Protein AF-A0A2E6XH79-F1 (afdb_monomer_lite)

Secondary structure (DSSP, 8-state):
------PPP----------------------SS---------PPPP---------SSEEEEEEEEE-TTT--EEEEEEEEETTEEEEEEEETTTEEEEEEEES-HHHHHHHGGGPPPPPPPSS-SS--SS-TTTT-SS-TT--S--S-----S----S---TT-TT---TT---PPPHHHHHHHHHHHHHHHS--

pLDDT: mean 80.22, std 22.24, range [28.86, 98.38]

Foldseek 3Di:
DDDDDDDDDDPPPPDPPPDDDDDDDDDDDDDPDPDDDPPDPPDPDPPPDDDDDDDQWAFDDKDWDADPPPRDIFIWTWIAHPQWTKTWTQDPPPGIDIDTPGPGNVCVVCVVVVDDFADQWPDAPWEDDPDPPVRPDSYPVPSHACPDDDDCQWLADPDCDPPDPSNRHPPDTPHDDPVVVVVVVVVSCNGHVPD

Radius of gyration: 33.7 Å; chains: 1; bounding box: 56×39×102 Å

Sequence (195 aa):
MRDSGLRPESIECVGHLKYTRGSPEPFTLIASSGKLWRFHSVKPAAKKLRVKQDADYIFHELTRSICPECKTVIDAQIIIRDNKVYMRKRCPTHGWSEGIISSDAQMYVDSVKFNKPGTLPLEFSTEVKDGCPLDCGLCPEHKQHMCLALIEVNPGCNLDCPVCFANAGPGFSLTIDIDQMEFMLDRFVEIESNP

Structure (mmCIF, N/CA/C/O backbone):
data_AF-A0A2E6XH79-F1
#
_entry.id   AF-A0A2E6XH79-F1
#
loop_
_atom_site.group_PDB
_atom_site.id
_atom_site.type_symbol
_atom_site.label_atom_id
_atom_site.label_alt_id
_atom_site.label_comp_id
_atom_site.label_asym_id
_atom_site.label_entity_id
_atom_site.label_seq_id
_atom_site.pdbx_PDB_ins_code
_atom_site.Cartn_x
_atom_site.Cartn_y
_atom_site.Cartn_z
_atom_site.occupancy
_atom_site.B_iso_or_equiv
_atom_site.auth_seq_id
_atom_site.auth_comp_id
_atom_site.auth_asym_id
_atom_site.auth_atom_id
_atom_site.pdbx_PDB_model_num
ATOM 1 N N . MET A 1 1 ? 34.969 -0.275 43.302 1.00 43.22 1 MET A N 1
ATOM 2 C CA . MET A 1 1 ? 33.965 0.369 44.169 1.00 43.22 1 MET A CA 1
ATOM 3 C C . MET A 1 1 ? 32.716 -0.482 44.111 1.00 43.22 1 MET A C 1
ATOM 5 O O . MET A 1 1 ? 32.058 -0.528 43.082 1.00 43.22 1 MET A O 1
ATOM 9 N N . ARG A 1 2 ? 32.527 -1.290 45.156 1.00 29.70 2 ARG A N 1
ATOM 10 C CA . ARG A 1 2 ? 31.300 -2.047 45.399 1.00 29.70 2 ARG A CA 1
ATOM 11 C C . ARG A 1 2 ? 30.320 -1.056 46.005 1.00 29.70 2 ARG A C 1
ATOM 13 O O . ARG A 1 2 ? 30.732 -0.338 46.911 1.00 29.70 2 ARG A O 1
ATOM 20 N N . ASP A 1 3 ? 29.076 -1.063 45.557 1.00 34.91 3 ASP A N 1
ATOM 21 C CA . ASP A 1 3 ? 28.000 -0.749 46.479 1.00 34.91 3 ASP A CA 1
ATOM 22 C C . ASP A 1 3 ? 26.943 -1.843 46.387 1.00 34.91 3 ASP A C 1
ATOM 24 O O . ASP A 1 3 ? 26.383 -2.156 45.335 1.00 34.91 3 ASP A O 1
ATOM 28 N N . SER A 1 4 ? 26.818 -2.514 47.517 1.00 35.41 4 SER A N 1
ATOM 29 C CA . SER A 1 4 ? 25.986 -3.660 47.814 1.00 35.41 4 SER A CA 1
ATOM 30 C C . SER A 1 4 ? 25.088 -3.188 48.943 1.00 35.41 4 SER A C 1
ATOM 32 O O . SER A 1 4 ? 25.569 -3.013 50.059 1.00 35.41 4 SER A O 1
ATOM 34 N N . GLY A 1 5 ? 23.811 -2.955 48.656 1.00 30.92 5 GLY A N 1
ATOM 35 C CA . GLY A 1 5 ? 22.887 -2.345 49.610 1.00 30.92 5 GLY A CA 1
ATOM 36 C C . GLY A 1 5 ? 21.482 -2.911 49.477 1.00 30.92 5 GLY A C 1
ATOM 37 O O . GLY A 1 5 ? 20.602 -2.276 48.916 1.00 30.92 5 GLY A O 1
ATOM 38 N N . LEU A 1 6 ? 21.353 -4.162 49.912 1.00 35.84 6 LEU A N 1
ATOM 39 C CA . LEU A 1 6 ? 20.194 -4.827 50.518 1.00 35.84 6 LEU A CA 1
ATOM 40 C C . LEU A 1 6 ? 18.816 -4.145 50.377 1.00 35.84 6 LEU A C 1
ATOM 42 O O . LEU A 1 6 ? 18.552 -3.064 50.897 1.00 35.84 6 LEU A O 1
ATOM 46 N N . ARG A 1 7 ? 17.899 -4.884 49.740 1.00 35.84 7 ARG A N 1
ATOM 47 C CA . ARG A 1 7 ? 16.449 -4.652 49.766 1.00 35.84 7 ARG A CA 1
ATOM 48 C C . ARG A 1 7 ? 15.971 -4.689 51.227 1.00 35.84 7 ARG A C 1
ATOM 50 O O . ARG A 1 7 ? 16.342 -5.640 51.913 1.00 35.84 7 ARG A O 1
ATOM 57 N N . PRO A 1 8 ? 15.148 -3.742 51.708 1.00 39.03 8 PRO A N 1
ATOM 58 C CA . PRO A 1 8 ? 14.542 -3.890 53.019 1.00 39.03 8 PRO A CA 1
ATOM 59 C C . PRO A 1 8 ? 13.519 -5.026 52.976 1.00 39.03 8 PRO A C 1
ATOM 61 O O . PRO A 1 8 ? 12.678 -5.118 52.078 1.00 39.03 8 PRO A O 1
ATOM 64 N N . GLU A 1 9 ? 13.691 -5.914 53.942 1.00 33.84 9 GLU A N 1
ATOM 65 C CA . GLU A 1 9 ? 12.976 -7.157 54.156 1.00 33.84 9 GLU A CA 1
ATOM 66 C C . GLU A 1 9 ? 11.467 -6.937 54.293 1.00 33.84 9 GLU A C 1
ATOM 68 O O . GLU A 1 9 ? 10.981 -5.921 54.796 1.00 33.84 9 GLU A O 1
ATOM 73 N N . SER A 1 10 ? 10.721 -7.938 53.836 1.00 34.03 10 SER A N 1
ATOM 74 C CA . SER A 1 10 ? 9.319 -8.143 54.158 1.00 34.03 10 SER A CA 1
ATOM 75 C C . SER A 1 10 ? 9.110 -8.048 55.668 1.00 34.03 10 SER A C 1
ATOM 77 O O . SER A 1 10 ? 9.510 -8.943 56.409 1.00 34.03 10 SER A O 1
ATOM 79 N N . ILE A 1 11 ? 8.450 -6.985 56.120 1.00 35.25 11 ILE A N 1
ATOM 80 C CA . ILE A 1 11 ? 7.871 -6.953 57.459 1.00 35.25 11 ILE A CA 1
ATOM 81 C C . ILE A 1 11 ? 6.719 -7.956 57.442 1.00 35.25 11 ILE A C 1
ATOM 83 O O . ILE A 1 11 ? 5.659 -7.707 56.864 1.00 35.25 11 ILE A O 1
ATOM 87 N N . GLU A 1 12 ? 6.952 -9.121 58.041 1.00 28.86 12 GLU A N 1
ATOM 88 C CA . GLU A 1 12 ? 5.893 -10.046 58.404 1.00 28.86 12 GLU A CA 1
ATOM 89 C C . GLU A 1 12 ? 4.929 -9.323 59.351 1.00 28.86 12 GLU A C 1
ATOM 91 O O . GLU A 1 12 ? 5.254 -8.996 60.493 1.00 28.86 12 GLU A O 1
ATOM 96 N N . CYS A 1 13 ? 3.714 -9.063 58.876 1.00 28.98 13 CYS A N 1
ATOM 97 C CA . CYS A 1 13 ? 2.614 -8.619 59.720 1.00 28.98 13 CYS A CA 1
ATOM 98 C C . CYS A 1 13 ? 2.128 -9.789 60.587 1.00 28.98 13 CYS A C 1
ATOM 100 O O . CYS A 1 13 ? 1.051 -10.336 60.354 1.00 28.98 13 CYS A O 1
ATOM 102 N N . VAL A 1 14 ? 2.893 -10.173 61.609 1.00 40.44 14 VAL A N 1
ATOM 103 C CA . VAL A 1 14 ? 2.394 -11.057 62.670 1.00 40.44 14 VAL A CA 1
ATOM 104 C C . VAL A 1 14 ? 1.836 -10.188 63.791 1.00 40.44 14 VAL A C 1
ATOM 106 O O . VAL A 1 14 ? 2.442 -9.974 64.834 1.00 40.44 14 VAL A O 1
ATOM 109 N N . GLY A 1 15 ? 0.649 -9.645 63.541 1.00 33.72 15 GLY A N 1
ATOM 110 C CA . GLY A 1 15 ? -0.153 -8.944 64.533 1.00 33.72 15 GLY A CA 1
ATOM 111 C C . GLY A 1 15 ? -1.586 -9.433 64.432 1.00 33.72 15 GLY A C 1
ATOM 112 O O . GLY A 1 15 ? -2.308 -9.056 63.512 1.00 33.72 15 GLY A O 1
ATOM 113 N N . HIS A 1 16 ? -2.001 -10.289 65.365 1.00 36.41 16 HIS A N 1
ATOM 114 C CA . HIS A 1 16 ? -3.400 -10.673 65.550 1.00 36.41 16 HIS A CA 1
ATOM 115 C C . HIS A 1 16 ? -4.219 -9.436 65.958 1.00 36.41 16 HIS A C 1
ATOM 117 O O . HIS A 1 16 ? -4.441 -9.162 67.136 1.00 36.41 16 HIS A O 1
ATOM 123 N N . LEU A 1 17 ? -4.678 -8.669 64.972 1.00 32.16 17 LEU A N 1
ATOM 124 C CA . LEU A 1 17 ? -5.659 -7.609 65.163 1.00 32.16 17 LEU A CA 1
ATOM 125 C C . LEU A 1 17 ? -7.045 -8.250 65.235 1.00 32.16 17 LEU A C 1
ATOM 127 O O . LEU A 1 17 ? -7.707 -8.484 64.224 1.00 32.16 17 LEU A O 1
ATOM 131 N N . LYS A 1 18 ? -7.491 -8.539 66.461 1.00 32.66 18 LYS A N 1
ATOM 132 C CA . LYS A 1 18 ? -8.908 -8.785 66.736 1.00 32.66 18 LYS A CA 1
ATOM 133 C C . LYS A 1 18 ? -9.673 -7.496 66.437 1.00 32.66 18 LYS A C 1
ATOM 135 O O . LYS A 1 18 ? -9.678 -6.560 67.229 1.00 32.66 18 LYS A O 1
ATOM 140 N N . TYR A 1 19 ? -10.291 -7.449 65.265 1.00 30.70 19 TYR A N 1
ATOM 141 C CA . TYR A 1 19 ? -11.170 -6.365 64.850 1.00 30.70 19 TYR A CA 1
ATOM 142 C C . TYR A 1 19 ? -12.540 -6.549 65.511 1.00 30.70 19 TYR A C 1
ATOM 144 O O . TYR A 1 19 ? -13.379 -7.305 65.022 1.00 30.70 19 TYR A O 1
ATOM 152 N N . THR A 1 20 ? -12.789 -5.871 66.629 1.00 36.50 20 THR A N 1
ATOM 153 C CA . THR A 1 20 ? -14.154 -5.702 67.140 1.00 36.50 20 THR A CA 1
ATOM 154 C C . THR A 1 20 ? -14.768 -4.481 66.466 1.00 36.50 20 THR A C 1
ATOM 156 O O . THR A 1 20 ? -14.367 -3.346 66.722 1.00 36.50 20 THR A O 1
ATOM 159 N N . ARG A 1 21 ? -15.726 -4.718 65.564 1.00 33.72 21 ARG A N 1
ATOM 160 C CA . ARG A 1 21 ? -16.573 -3.665 64.990 1.00 33.72 21 ARG A CA 1
ATOM 161 C C . ARG A 1 21 ? -17.374 -2.988 66.101 1.00 33.72 21 ARG A C 1
ATOM 163 O O . ARG A 1 21 ? -18.153 -3.658 66.765 1.00 33.72 21 ARG A O 1
ATOM 170 N N . GLY A 1 22 ? -17.259 -1.665 66.187 1.00 44.19 22 GLY A N 1
ATOM 171 C CA . GLY A 1 22 ? -18.284 -0.810 66.782 1.00 44.19 22 GLY A CA 1
ATOM 172 C C . GLY A 1 22 ? -17.942 -0.204 68.141 1.00 44.19 22 GLY A C 1
ATOM 173 O O . GLY A 1 22 ? -18.400 -0.696 69.161 1.00 44.19 22 GLY A O 1
ATOM 174 N N . SER A 1 23 ? -17.253 0.936 68.134 1.00 32.59 23 SER A N 1
ATOM 175 C CA . SER A 1 23 ? -17.621 2.100 68.955 1.00 32.59 23 SER A CA 1
ATOM 176 C C . SER A 1 23 ? -16.940 3.364 68.396 1.00 32.59 23 SER A C 1
ATOM 178 O O . SER A 1 23 ? -15.797 3.283 67.938 1.00 32.59 23 SER A O 1
ATOM 180 N N . PRO A 1 24 ? -17.625 4.521 68.343 1.00 44.69 24 PRO A N 1
ATOM 181 C CA . PRO A 1 24 ? -17.053 5.774 67.877 1.00 44.69 24 PRO A CA 1
ATOM 182 C C . PRO A 1 24 ? -16.575 6.588 69.084 1.00 44.69 24 PRO A C 1
ATOM 184 O O . PRO A 1 24 ? -17.280 7.471 69.548 1.00 44.69 24 PRO A O 1
ATOM 187 N N . GLU A 1 25 ? -15.386 6.301 69.598 1.00 37.59 25 GLU A N 1
ATOM 188 C CA . GLU A 1 25 ? -14.743 7.155 70.604 1.00 37.59 25 GLU A CA 1
ATOM 189 C C . GLU A 1 25 ? -13.321 7.485 70.122 1.00 37.59 25 GLU A C 1
ATOM 191 O O . GLU A 1 25 ? -12.596 6.583 69.685 1.00 37.59 25 GLU A O 1
ATOM 196 N N . PRO A 1 26 ? -12.901 8.763 70.124 1.00 39.50 26 PRO A N 1
ATOM 197 C CA . PRO A 1 26 ? -11.569 9.141 69.676 1.00 39.50 26 PRO A CA 1
ATOM 198 C C . PRO A 1 26 ? -10.514 8.658 70.681 1.00 39.50 26 PRO A C 1
ATOM 200 O O . PRO A 1 26 ? -10.535 9.017 71.855 1.00 39.50 26 PRO A O 1
ATOM 203 N N . PHE A 1 27 ? -9.552 7.861 70.211 1.00 41.75 27 PHE A N 1
ATOM 204 C CA . PHE A 1 27 ? -8.366 7.514 70.992 1.00 41.75 27 PHE A CA 1
ATOM 205 C C . PHE A 1 27 ? -7.471 8.748 71.167 1.00 41.75 27 PHE A C 1
ATOM 207 O O . PHE A 1 27 ? -6.893 9.254 70.204 1.00 41.75 27 PHE A O 1
ATOM 214 N N . THR A 1 28 ? -7.317 9.204 72.408 1.00 34.97 28 THR A N 1
ATOM 215 C CA . THR A 1 28 ? -6.349 10.241 72.780 1.00 34.97 28 THR A CA 1
ATOM 216 C C . THR A 1 28 ? -4.992 9.589 73.047 1.00 34.97 28 THR A C 1
ATOM 218 O O . THR A 1 28 ? -4.778 8.996 74.102 1.00 34.97 28 THR A O 1
ATOM 221 N N . LEU A 1 29 ? -4.053 9.696 72.104 1.00 41.56 29 LEU A N 1
ATOM 222 C CA . LEU A 1 29 ? -2.638 9.409 72.362 1.00 41.56 29 LEU A CA 1
ATOM 223 C C . LEU A 1 29 ? -1.979 10.673 72.926 1.00 41.56 29 LEU A C 1
ATOM 225 O O . LEU A 1 29 ? -1.805 11.662 72.215 1.00 41.56 29 LEU A O 1
ATOM 229 N N . ILE A 1 30 ? -1.615 10.650 74.209 1.00 38.62 30 ILE A N 1
ATOM 230 C CA . ILE A 1 30 ? -0.828 11.716 74.840 1.00 38.62 30 ILE A CA 1
ATOM 231 C C . ILE A 1 30 ? 0.653 11.443 74.544 1.00 38.62 30 ILE A C 1
ATOM 233 O O . ILE A 1 30 ? 1.230 10.496 75.072 1.00 38.62 30 ILE A O 1
ATOM 237 N N . ALA A 1 31 ? 1.272 12.265 73.692 1.00 44.12 31 ALA A N 1
ATOM 238 C CA . ALA A 1 31 ? 2.716 12.251 73.454 1.00 44.12 31 ALA A CA 1
ATOM 239 C C . ALA A 1 31 ? 3.435 13.182 74.447 1.00 44.12 31 ALA A C 1
ATOM 241 O O . ALA A 1 31 ? 3.048 14.336 74.629 1.00 44.12 31 ALA A O 1
ATOM 242 N N . SER A 1 32 ? 4.514 12.699 75.064 1.00 44.88 32 SER A N 1
ATOM 243 C CA . SER A 1 32 ? 5.265 13.355 76.147 1.00 44.88 32 SER A CA 1
ATOM 244 C C . SER A 1 32 ? 6.208 14.488 75.706 1.00 44.88 32 SER A C 1
ATOM 246 O O . SER A 1 32 ? 7.232 14.729 76.340 1.00 44.88 32 SER A O 1
ATOM 248 N N . SER A 1 33 ? 5.914 15.200 74.619 1.00 51.31 33 SER A N 1
ATOM 249 C CA . SER A 1 33 ? 6.707 16.369 74.220 1.00 51.31 33 SER A CA 1
ATOM 250 C C . SER A 1 33 ? 5.805 17.423 73.589 1.00 51.31 33 SER A C 1
ATOM 252 O O . SER A 1 33 ? 5.118 17.156 72.608 1.00 51.31 33 SER A O 1
ATOM 254 N N . GLY A 1 34 ? 5.770 18.614 74.195 1.00 48.84 34 GLY A N 1
ATOM 255 C CA . GLY A 1 34 ? 4.837 19.714 73.918 1.00 48.84 34 GLY A CA 1
ATOM 256 C C . GLY A 1 34 ? 4.965 20.383 72.544 1.00 48.84 34 GLY A C 1
ATOM 257 O O . GLY A 1 34 ? 5.097 21.601 72.464 1.00 48.84 34 GLY A O 1
ATOM 258 N N . LYS A 1 35 ? 4.895 19.618 71.451 1.00 52.44 35 LYS A N 1
ATOM 259 C CA . LYS A 1 35 ? 4.653 20.133 70.099 1.00 52.44 35 LYS A CA 1
ATOM 260 C C . LYS A 1 35 ? 3.250 19.740 69.659 1.00 52.44 35 LYS A C 1
ATOM 262 O O . LYS A 1 35 ? 2.954 18.568 69.443 1.00 52.44 35 LYS A O 1
ATOM 267 N N . LEU A 1 36 ? 2.395 20.749 69.520 1.00 41.56 36 LEU A N 1
ATOM 268 C CA . LEU A 1 36 ? 1.056 20.617 68.960 1.00 41.56 36 LEU A CA 1
ATOM 269 C C . LEU A 1 36 ? 1.178 20.317 67.456 1.00 41.56 36 LEU A C 1
ATOM 271 O O . LEU A 1 36 ? 1.353 21.220 66.639 1.00 41.56 36 LEU A O 1
ATOM 275 N N . TRP A 1 37 ? 1.106 19.046 67.072 1.00 47.94 37 TRP A N 1
ATOM 276 C CA . TRP A 1 37 ? 0.966 18.670 65.667 1.00 47.94 37 TRP A CA 1
ATOM 277 C C . TRP A 1 37 ? -0.508 18.801 65.278 1.00 47.94 37 TRP A C 1
ATOM 279 O O . TRP A 1 37 ? -1.356 18.024 65.711 1.00 47.94 37 TRP A O 1
ATOM 289 N N . ARG A 1 38 ? -0.836 19.816 64.469 1.00 53.66 38 ARG A N 1
ATOM 290 C CA . ARG A 1 38 ? -2.161 19.953 63.849 1.00 53.66 38 ARG A CA 1
ATOM 291 C C . ARG A 1 38 ? -2.311 18.882 62.766 1.00 53.66 38 ARG A C 1
ATOM 293 O O . ARG A 1 38 ? -1.940 19.096 61.611 1.00 53.66 38 ARG A O 1
ATOM 300 N N . PHE A 1 39 ? -2.870 17.735 63.137 1.00 51.97 39 PHE A N 1
ATOM 301 C CA . PHE A 1 39 ? -3.337 16.742 62.176 1.00 51.97 39 PHE A CA 1
ATOM 302 C C . PHE A 1 39 ? -4.529 17.327 61.417 1.00 51.97 39 PHE A C 1
ATOM 304 O O . PHE A 1 39 ? -5.648 17.385 61.924 1.00 51.97 39 PHE A O 1
ATOM 311 N N . HIS A 1 40 ? -4.286 17.807 60.199 1.00 59.06 40 HIS A N 1
ATOM 312 C CA . HIS A 1 40 ? -5.376 18.096 59.282 1.00 59.06 40 HIS A CA 1
ATOM 313 C C . HIS A 1 40 ? -5.967 16.750 58.873 1.00 59.06 40 HIS A C 1
ATOM 315 O O . HIS A 1 40 ? -5.270 15.911 58.304 1.00 59.06 40 HIS A O 1
ATOM 321 N N . SER A 1 41 ? -7.237 16.529 59.208 1.00 57.41 41 SER A N 1
ATOM 322 C CA . SER A 1 41 ? -7.988 15.380 58.714 1.00 57.41 41 SER A CA 1
ATOM 323 C C . SER A 1 41 ? -8.034 15.471 57.190 1.00 57.41 41 SER A C 1
ATOM 325 O O . SER A 1 41 ? -8.807 16.241 56.617 1.00 57.41 41 SER A O 1
ATOM 327 N N . VAL A 1 42 ? -7.156 14.725 56.520 1.00 64.44 42 VAL A N 1
ATOM 328 C CA . VAL A 1 42 ? -7.235 14.533 55.076 1.00 64.44 42 VAL A CA 1
ATOM 329 C C . VAL A 1 42 ? -8.449 13.644 54.854 1.00 64.44 42 VAL A C 1
ATOM 331 O O . VAL A 1 42 ? -8.389 12.434 55.073 1.00 64.44 42 VAL A O 1
ATOM 334 N N . LYS A 1 43 ? -9.581 14.249 54.472 1.00 64.88 43 LYS A N 1
ATOM 335 C CA . LYS A 1 43 ? -10.748 13.485 54.025 1.00 64.88 43 LYS A CA 1
ATOM 336 C C . LYS A 1 43 ? -10.288 12.613 52.851 1.00 64.88 43 LYS A C 1
ATOM 338 O O . LYS A 1 43 ? -9.817 13.173 51.858 1.00 64.88 43 LYS A O 1
ATOM 343 N N . PRO A 1 44 ? -10.383 11.276 52.940 1.00 64.50 44 PRO A N 1
ATOM 344 C CA . PRO A 1 44 ? -10.018 10.424 51.823 1.00 64.50 44 PRO A CA 1
ATOM 345 C C . PRO A 1 44 ? -10.893 10.810 50.631 1.00 64.50 44 PRO A C 1
ATOM 347 O O . PRO A 1 44 ? -12.117 10.902 50.755 1.00 64.50 44 PRO A O 1
ATOM 350 N N . ALA A 1 45 ? -10.261 11.094 49.492 1.00 70.38 45 ALA A N 1
ATOM 351 C CA . ALA A 1 45 ? -10.981 11.401 48.267 1.00 70.38 45 ALA A CA 1
ATOM 352 C C . ALA A 1 45 ? -11.961 10.256 47.974 1.00 70.38 45 ALA A C 1
ATOM 354 O O . ALA A 1 45 ? -11.578 9.082 47.990 1.00 70.38 45 ALA A O 1
ATOM 355 N N . ALA A 1 46 ? -13.231 10.596 47.746 1.00 71.62 46 ALA A N 1
ATOM 356 C CA . ALA A 1 46 ? -14.260 9.612 47.450 1.00 71.62 46 ALA A CA 1
ATOM 357 C C . ALA A 1 46 ? -13.813 8.757 46.256 1.00 71.62 46 ALA A C 1
ATOM 359 O O . ALA A 1 46 ? -13.507 9.275 45.178 1.00 71.62 46 ALA A O 1
ATOM 360 N N . LYS A 1 47 ? -13.748 7.438 46.453 1.00 70.94 47 LYS A N 1
ATOM 361 C CA . LYS A 1 47 ? -13.417 6.484 45.393 1.00 70.94 47 LYS A CA 1
ATOM 362 C C . LYS A 1 47 ? -14.500 6.594 44.315 1.00 70.94 47 LYS A C 1
ATOM 364 O O . LYS A 1 47 ? -15.615 6.123 44.523 1.00 70.94 47 LYS A O 1
ATOM 369 N N . LYS A 1 48 ? -14.193 7.220 43.172 1.00 76.94 48 LYS A N 1
ATOM 370 C CA . LYS A 1 48 ? -15.078 7.177 41.998 1.00 76.94 48 LYS A CA 1
ATOM 371 C C . LYS A 1 48 ? -15.284 5.710 41.618 1.00 76.94 48 LYS A C 1
ATOM 373 O O . LYS A 1 48 ? -14.321 5.014 41.292 1.00 76.94 48 LYS A O 1
ATOM 378 N N . LEU A 1 49 ? -16.529 5.243 41.694 1.00 76.69 49 LEU A N 1
ATOM 379 C CA . LEU A 1 49 ? -16.917 3.919 41.222 1.00 76.69 49 LEU A CA 1
ATOM 380 C C . LEU A 1 49 ? -16.690 3.875 39.709 1.00 76.69 49 LEU A C 1
ATOM 382 O O . LEU A 1 49 ? -17.266 4.663 38.963 1.00 76.69 49 LEU A O 1
ATOM 386 N N . ARG A 1 50 ? -15.804 2.983 39.263 1.00 85.69 50 ARG A N 1
ATOM 387 C CA . ARG A 1 50 ? -15.611 2.713 37.838 1.00 85.69 50 ARG A CA 1
ATOM 388 C C . ARG A 1 50 ? -16.791 1.868 37.372 1.00 85.69 50 ARG A C 1
ATOM 390 O O . ARG A 1 50 ? -16.945 0.738 37.829 1.00 85.69 50 ARG A O 1
ATOM 397 N N . VAL A 1 51 ? -17.626 2.433 36.511 1.00 90.44 51 VAL A N 1
ATOM 398 C CA . VAL A 1 51 ? -18.752 1.731 35.885 1.00 90.44 51 VAL A CA 1
ATOM 399 C C . VAL A 1 51 ? -18.283 1.194 34.536 1.00 90.44 51 VAL A C 1
ATOM 401 O O . VAL A 1 51 ? -17.444 1.816 33.885 1.00 90.44 51 VAL A O 1
ATOM 404 N N . LYS A 1 52 ? -18.782 0.022 34.137 1.00 92.50 52 LYS A N 1
ATOM 405 C CA . LYS A 1 52 ? -18.544 -0.510 32.790 1.00 92.50 52 LYS A CA 1
ATOM 406 C C . LYS A 1 52 ? -19.178 0.429 31.760 1.00 92.50 52 LYS A C 1
ATOM 408 O O . LYS A 1 52 ? -20.270 0.938 31.997 1.00 92.50 52 LYS A O 1
ATOM 413 N N . GLN A 1 53 ? -18.481 0.662 30.657 1.00 94.06 53 GLN A N 1
ATOM 414 C CA . GLN A 1 53 ? -18.920 1.523 29.564 1.00 94.06 53 GLN A CA 1
ATOM 415 C C . GLN A 1 53 ? -18.570 0.846 28.245 1.00 94.06 53 GLN A C 1
ATOM 417 O O . GLN A 1 53 ? -17.541 0.169 28.163 1.00 94.06 53 GLN A O 1
ATOM 422 N N . ASP A 1 54 ? -19.421 1.044 27.248 1.00 94.88 54 ASP A N 1
ATOM 423 C CA . ASP A 1 54 ? -19.149 0.610 25.884 1.00 94.88 54 ASP A CA 1
ATOM 424 C C . ASP A 1 54 ? -18.159 1.571 25.217 1.00 94.88 54 ASP A C 1
ATOM 426 O O . ASP A 1 54 ? -18.034 2.737 25.608 1.00 94.88 54 ASP A O 1
ATOM 430 N N . ALA A 1 55 ? -17.426 1.071 24.225 1.00 94.69 55 ALA A N 1
ATOM 431 C CA . ALA A 1 55 ? -16.582 1.917 23.393 1.00 94.69 55 ALA A CA 1
ATOM 432 C C . ALA A 1 55 ? -17.445 2.791 22.470 1.00 94.69 55 ALA A C 1
ATOM 434 O O . ALA A 1 55 ? -18.532 2.400 22.054 1.00 94.69 55 ALA A O 1
ATOM 435 N N . ASP A 1 56 ? -16.919 3.952 22.095 1.00 96.00 56 ASP A N 1
ATOM 436 C CA . ASP A 1 56 ? -17.518 4.882 21.134 1.00 96.00 56 ASP A CA 1
ATOM 437 C C . ASP A 1 56 ? -17.263 4.486 19.664 1.00 96.00 56 ASP A C 1
ATOM 439 O O . ASP A 1 56 ? -17.531 5.262 18.752 1.00 96.00 56 ASP A O 1
ATOM 443 N N . TYR A 1 57 ? -16.728 3.286 19.418 1.00 96.88 57 TYR A N 1
ATOM 444 C CA . TYR A 1 57 ? -16.432 2.747 18.092 1.00 96.88 57 TYR A CA 1
ATOM 445 C C . TYR A 1 57 ? -16.561 1.224 18.072 1.00 96.88 57 TYR A C 1
ATOM 447 O O . TYR A 1 57 ? -16.432 0.547 19.094 1.00 96.88 57 TYR A O 1
ATOM 455 N N . ILE A 1 58 ? -16.737 0.677 16.872 1.00 97.75 58 ILE A N 1
ATOM 456 C CA . ILE A 1 58 ? -16.650 -0.758 16.609 1.00 97.75 58 ILE A CA 1
ATOM 457 C C . ILE A 1 58 ? -15.239 -1.063 16.117 1.00 97.75 58 ILE A C 1
ATOM 459 O O . ILE A 1 58 ? -14.753 -0.443 15.172 1.00 97.75 58 ILE A O 1
ATOM 463 N N . PHE A 1 59 ? -14.574 -2.024 16.750 1.00 97.50 59 PHE A N 1
ATOM 464 C CA . PHE A 1 59 ? -13.323 -2.573 16.239 1.00 97.50 59 PHE A CA 1
ATOM 465 C C . PHE A 1 59 ? -13.622 -3.518 15.064 1.00 97.50 59 PHE A C 1
ATOM 467 O O . PHE A 1 59 ? -14.368 -4.480 15.244 1.00 97.50 59 PHE A O 1
ATOM 474 N N . HIS A 1 60 ? -13.072 -3.234 13.880 1.00 97.06 60 HIS A N 1
ATOM 475 C CA . HIS A 1 60 ? -13.342 -4.001 12.661 1.00 97.06 60 HIS A CA 1
ATOM 476 C C . HIS A 1 60 ? -12.230 -5.008 12.347 1.00 97.06 60 HIS A C 1
ATOM 478 O O . HIS A 1 60 ? -12.504 -6.199 12.244 1.00 97.06 60 HIS A O 1
ATOM 484 N N . GLU A 1 61 ? -10.976 -4.557 12.249 1.00 96.94 61 GLU A N 1
ATOM 485 C CA . GLU A 1 61 ? -9.832 -5.432 11.959 1.00 96.94 61 GLU A CA 1
ATOM 486 C C . GLU A 1 61 ? -8.497 -4.853 12.455 1.00 96.94 61 GLU A C 1
ATOM 488 O O . GLU A 1 61 ? -8.374 -3.661 12.764 1.00 96.94 61 GLU A O 1
ATOM 493 N N . LEU A 1 62 ? -7.486 -5.724 12.543 1.00 97.44 62 LEU A N 1
ATOM 494 C CA . LEU A 1 62 ? -6.088 -5.336 12.724 1.00 97.44 62 LEU A CA 1
ATOM 495 C C . LEU A 1 62 ? -5.395 -5.314 11.367 1.00 97.44 62 LEU A C 1
ATOM 497 O O . LEU A 1 62 ? -5.548 -6.233 10.568 1.00 97.44 62 LEU A O 1
ATOM 501 N N . THR A 1 63 ? -4.566 -4.303 11.156 1.00 95.50 63 THR A N 1
ATOM 502 C CA . THR A 1 63 ? -3.714 -4.187 9.976 1.00 95.50 63 THR A CA 1
ATOM 503 C C . THR A 1 63 ? -2.379 -3.547 10.354 1.00 95.50 63 THR A C 1
ATOM 505 O O . THR A 1 63 ? -2.151 -3.190 11.511 1.00 95.50 63 THR A O 1
ATOM 508 N N . ARG A 1 64 ? -1.471 -3.400 9.392 1.00 94.38 64 ARG A N 1
ATOM 509 C CA . ARG A 1 64 ? -0.225 -2.644 9.558 1.00 94.38 64 ARG A CA 1
ATOM 510 C C . ARG A 1 64 ? -0.289 -1.355 8.755 1.00 94.38 64 ARG A C 1
ATOM 512 O O . ARG A 1 64 ? -0.935 -1.271 7.717 1.00 94.38 64 ARG A O 1
ATOM 519 N N . SER A 1 65 ? 0.387 -0.333 9.252 1.00 95.38 65 SER A N 1
ATOM 520 C CA . SER A 1 65 ? 0.510 0.963 8.597 1.00 95.38 65 SER A CA 1
ATOM 521 C C . SER A 1 65 ? 1.903 1.533 8.841 1.00 95.38 65 SER A C 1
ATOM 523 O O . SER A 1 65 ? 2.738 0.939 9.519 1.00 95.38 65 SER A O 1
ATOM 525 N N . ILE A 1 66 ? 2.149 2.712 8.291 1.00 95.31 66 ILE A N 1
ATOM 526 C CA . ILE A 1 66 ? 3.399 3.447 8.435 1.00 95.31 66 ILE A CA 1
ATOM 527 C C . ILE A 1 66 ? 3.160 4.666 9.337 1.00 95.31 66 ILE A C 1
ATOM 529 O O . ILE A 1 66 ? 2.128 5.341 9.232 1.00 95.31 66 ILE A O 1
ATOM 533 N N . CYS A 1 67 ? 4.097 4.971 10.237 1.00 96.25 67 CYS A N 1
ATOM 534 C CA . CYS A 1 67 ? 4.073 6.223 10.996 1.00 96.25 67 CYS A CA 1
ATOM 535 C C . CYS A 1 67 ? 4.231 7.429 10.045 1.00 96.25 67 CYS A C 1
ATOM 537 O O . CYS A 1 67 ? 5.180 7.435 9.263 1.00 96.25 67 CYS A O 1
ATOM 539 N N . PRO A 1 68 ? 3.363 8.457 10.116 1.00 95.31 68 PRO A N 1
ATOM 540 C CA . PRO A 1 68 ? 3.447 9.613 9.219 1.00 95.31 68 PRO A CA 1
ATOM 541 C C . PRO A 1 68 ? 4.744 10.422 9.382 1.00 95.31 68 PRO A C 1
ATOM 543 O O . PRO A 1 68 ? 5.159 11.080 8.439 1.00 95.31 68 PRO A O 1
ATOM 546 N N . GLU A 1 69 ? 5.397 10.326 10.543 1.00 96.94 69 GLU A N 1
ATOM 547 C CA . GLU A 1 69 ? 6.620 11.069 10.858 1.00 96.94 69 GLU A CA 1
ATOM 548 C C . GLU A 1 69 ? 7.883 10.257 10.526 1.00 96.94 69 GLU A C 1
ATOM 550 O O . GLU A 1 69 ? 8.633 10.587 9.610 1.00 96.94 69 GLU A O 1
ATOM 555 N N . CYS A 1 70 ? 8.124 9.143 11.233 1.00 96.44 70 CYS A N 1
ATOM 556 C CA . CYS A 1 70 ? 9.370 8.373 11.085 1.00 96.44 70 CYS A CA 1
ATOM 557 C C . CYS A 1 70 ? 9.323 7.243 10.060 1.00 96.44 70 CYS A C 1
ATOM 559 O O . CYS A 1 70 ? 10.307 6.524 9.909 1.00 96.44 70 CYS A O 1
ATOM 561 N N . LYS A 1 71 ? 8.186 7.042 9.389 1.00 94.50 71 LYS A N 1
ATOM 562 C CA . LYS A 1 71 ? 8.002 6.025 8.345 1.00 94.50 71 LYS A CA 1
ATOM 563 C C . LYS A 1 71 ? 8.254 4.570 8.780 1.00 94.50 71 LYS A C 1
ATOM 565 O O . LYS A 1 71 ? 8.323 3.672 7.949 1.00 94.50 71 LYS A O 1
ATOM 570 N N . THR A 1 72 ? 8.329 4.308 10.084 1.00 94.81 72 THR A N 1
ATOM 571 C CA . THR A 1 72 ? 8.427 2.947 10.628 1.00 94.81 72 THR A CA 1
ATOM 572 C C . THR A 1 72 ? 7.091 2.217 10.504 1.00 94.81 72 THR A C 1
ATOM 574 O O . THR A 1 72 ? 6.029 2.822 10.688 1.00 94.81 72 THR A O 1
ATOM 577 N N . VAL A 1 73 ? 7.153 0.913 10.238 1.00 95.38 73 VAL A N 1
ATOM 578 C CA . VAL A 1 73 ? 5.989 0.021 10.218 1.00 95.38 73 VAL A CA 1
ATOM 579 C C . VAL A 1 73 ? 5.447 -0.156 11.638 1.00 95.38 73 VAL A C 1
ATOM 581 O O . VAL A 1 73 ? 6.198 -0.449 12.567 1.00 95.38 73 VAL A O 1
ATOM 584 N N . ILE A 1 74 ? 4.143 0.040 11.812 1.00 96.38 74 ILE A N 1
ATOM 585 C CA . ILE A 1 74 ? 3.437 -0.036 13.094 1.00 96.38 74 ILE A CA 1
ATOM 586 C C . ILE A 1 74 ? 2.081 -0.720 12.922 1.00 96.38 74 ILE A C 1
ATOM 588 O O . ILE A 1 74 ? 1.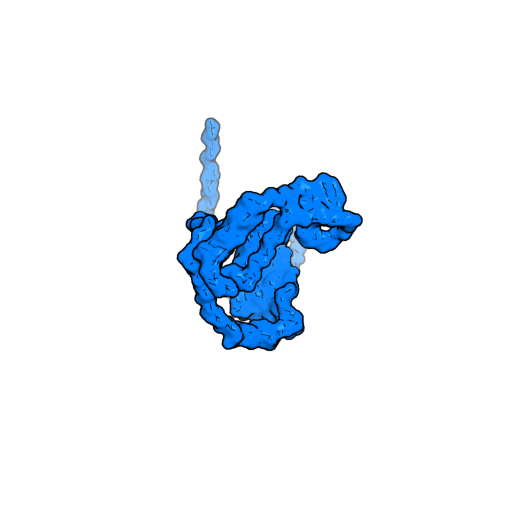481 -0.670 11.847 1.00 96.38 74 ILE A O 1
ATOM 592 N N . ASP A 1 75 ? 1.569 -1.316 13.994 1.00 96.12 75 ASP A N 1
ATOM 593 C CA . ASP A 1 75 ? 0.215 -1.864 13.990 1.00 96.12 75 ASP A CA 1
ATOM 594 C C . ASP A 1 75 ? -0.833 -0.743 13.964 1.00 96.12 75 ASP A C 1
ATOM 596 O O . ASP A 1 75 ? -0.683 0.334 14.561 1.00 96.12 75 ASP A O 1
ATOM 600 N N . ALA A 1 76 ? -1.921 -1.023 13.262 1.00 97.62 76 ALA A N 1
ATOM 601 C CA . ALA A 1 76 ? -3.062 -0.151 13.096 1.00 97.62 76 ALA A CA 1
ATOM 602 C C . ALA A 1 76 ? -4.363 -0.937 13.294 1.00 97.62 76 ALA A C 1
ATOM 604 O O . ALA A 1 76 ? -4.444 -2.146 13.087 1.00 97.62 76 ALA A O 1
ATOM 605 N N . GLN A 1 77 ? -5.394 -0.225 13.718 1.00 98.19 77 GLN A N 1
ATOM 606 C CA . GLN A 1 77 ? -6.733 -0.748 13.927 1.00 98.19 77 GLN A CA 1
ATOM 607 C C . GLN A 1 77 ? -7.658 -0.053 12.945 1.00 98.19 77 GLN A C 1
ATOM 609 O O . GLN A 1 77 ? -7.668 1.179 12.880 1.00 98.19 77 GLN A O 1
ATOM 614 N N . ILE A 1 78 ? -8.447 -0.832 12.220 1.00 98.25 78 ILE A N 1
ATOM 615 C CA . ILE A 1 78 ? -9.576 -0.297 11.478 1.00 98.25 78 ILE A CA 1
ATOM 616 C C . ILE A 1 78 ? -10.768 -0.267 12.424 1.00 98.25 78 ILE A C 1
ATOM 618 O O . ILE A 1 78 ? -11.146 -1.288 13.006 1.00 98.25 78 ILE A O 1
ATOM 622 N N . ILE A 1 79 ? -11.328 0.922 12.615 1.00 98.25 79 ILE A N 1
ATOM 623 C CA . ILE A 1 79 ? -12.471 1.149 13.494 1.00 98.25 79 ILE A CA 1
ATOM 624 C C . ILE A 1 79 ? -13.594 1.840 12.728 1.00 98.25 79 ILE A C 1
ATOM 626 O O . ILE A 1 79 ? -13.350 2.653 11.836 1.00 98.25 79 ILE A O 1
ATOM 630 N N . ILE A 1 80 ? -14.829 1.531 13.105 1.00 98.25 80 ILE A N 1
ATOM 631 C CA . ILE A 1 80 ? -16.032 2.136 12.537 1.00 98.25 80 ILE A CA 1
ATOM 632 C C . ILE A 1 80 ? -16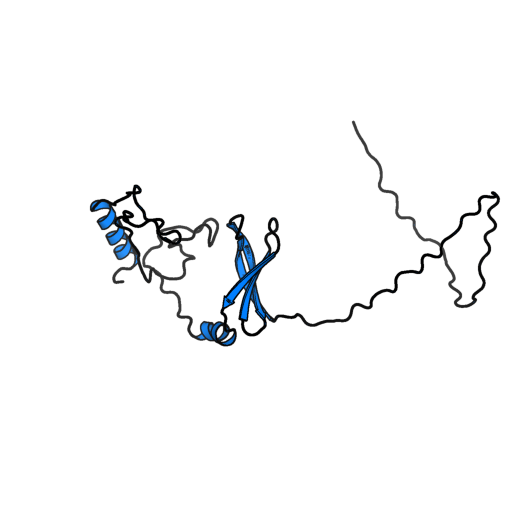.662 3.032 13.602 1.00 98.25 80 ILE A C 1
ATOM 634 O O . ILE A 1 80 ? -16.964 2.574 14.707 1.00 98.25 80 ILE A O 1
ATOM 638 N N . ARG A 1 81 ? -16.856 4.308 13.265 1.00 98.06 81 ARG A N 1
ATOM 639 C CA . ARG A 1 81 ? -17.482 5.322 14.125 1.00 98.06 81 ARG A CA 1
ATOM 640 C C . ARG A 1 81 ? -18.254 6.304 13.249 1.00 98.06 81 ARG A C 1
ATOM 642 O O . ARG A 1 81 ? -17.752 6.706 12.205 1.00 98.06 81 ARG A O 1
ATOM 649 N N . ASP A 1 82 ? -19.469 6.670 13.652 1.00 96.88 82 ASP A N 1
ATOM 650 C CA . ASP A 1 82 ? -20.306 7.660 12.953 1.00 96.88 82 ASP A CA 1
ATOM 651 C C . ASP A 1 82 ? -20.466 7.399 11.437 1.00 96.88 82 ASP A C 1
ATOM 653 O O . ASP A 1 82 ? -20.340 8.308 10.617 1.00 96.88 82 ASP A O 1
ATOM 657 N N . ASN A 1 83 ? -20.709 6.136 11.058 1.00 97.50 83 ASN A N 1
ATOM 658 C CA . ASN A 1 83 ? -20.814 5.662 9.665 1.00 97.50 83 ASN A CA 1
ATOM 659 C C . ASN A 1 83 ? -19.557 5.885 8.794 1.00 97.50 83 ASN A C 1
ATOM 661 O O . ASN A 1 83 ? -19.624 5.830 7.568 1.00 97.50 83 ASN A O 1
ATOM 665 N N . LYS A 1 84 ? -18.397 6.112 9.413 1.00 98.38 84 LYS A N 1
ATOM 666 C CA . LYS A 1 84 ? -17.105 6.269 8.739 1.00 98.38 84 LYS A CA 1
ATOM 667 C C . LYS A 1 84 ? -16.123 5.220 9.226 1.00 98.38 84 LYS A C 1
ATOM 669 O O . LYS A 1 84 ? -16.250 4.687 10.330 1.00 98.38 84 LYS A O 1
ATOM 674 N N . VAL A 1 85 ? -15.119 4.962 8.401 1.00 98.38 85 VAL A N 1
ATOM 675 C CA . VAL A 1 85 ? -14.048 4.019 8.703 1.00 98.38 85 VAL A CA 1
ATOM 676 C C . VAL A 1 85 ? -12.758 4.787 8.925 1.00 98.38 85 VAL A C 1
ATOM 678 O O . VAL A 1 85 ? -12.332 5.576 8.076 1.00 98.38 85 VAL A O 1
ATOM 681 N N . TYR A 1 86 ? -12.135 4.540 10.069 1.00 98.38 86 TYR A N 1
ATOM 682 C CA . TYR A 1 86 ? -10.900 5.178 10.490 1.00 98.38 86 TYR A CA 1
ATOM 683 C C . TYR A 1 86 ? -9.796 4.138 10.639 1.00 98.38 86 TYR A C 1
ATOM 685 O O . TYR A 1 86 ? -10.019 3.055 11.176 1.00 98.38 86 TYR A O 1
ATOM 693 N N . MET A 1 87 ? -8.584 4.499 10.227 1.00 98.38 87 MET A N 1
ATOM 694 C CA . MET A 1 87 ? -7.371 3.772 10.578 1.00 98.38 87 MET A CA 1
ATOM 695 C C . MET A 1 87 ? -6.705 4.481 11.755 1.00 98.38 87 MET A C 1
ATOM 697 O O . MET A 1 87 ? -6.127 5.561 11.601 1.00 98.38 87 MET A O 1
ATOM 701 N N . ARG A 1 88 ? -6.774 3.862 12.933 1.00 97.88 88 ARG A N 1
ATOM 702 C CA . ARG A 1 88 ? -6.144 4.349 14.161 1.00 97.88 88 ARG A CA 1
ATOM 703 C C . ARG A 1 88 ? -4.839 3.605 14.402 1.00 97.88 88 ARG A C 1
ATOM 705 O O . ARG A 1 88 ? -4.832 2.384 14.529 1.00 97.88 88 ARG A O 1
ATOM 712 N N . LYS A 1 89 ? -3.732 4.330 14.523 1.00 97.31 89 LYS A N 1
ATOM 713 C CA . LYS A 1 89 ? -2.391 3.755 14.699 1.00 97.31 89 LYS A CA 1
ATOM 714 C C . LYS A 1 89 ? -1.627 4.457 15.813 1.00 97.31 89 LYS A C 1
ATOM 716 O O . LYS A 1 89 ? -1.854 5.637 16.088 1.00 97.31 89 LYS A O 1
ATOM 721 N N . ARG A 1 90 ? -0.716 3.730 16.462 1.00 96.94 90 ARG A N 1
ATOM 722 C CA . ARG A 1 90 ? 0.121 4.270 17.540 1.00 96.94 90 ARG A CA 1
ATOM 723 C C . ARG A 1 90 ? 1.590 4.000 17.264 1.00 96.94 90 ARG A C 1
ATOM 725 O O . ARG A 1 90 ? 2.032 2.858 17.281 1.00 96.94 90 ARG A O 1
ATOM 732 N N . CYS A 1 91 ? 2.353 5.068 17.085 1.00 97.38 91 CYS A N 1
ATOM 733 C CA . CYS A 1 91 ? 3.801 5.003 17.046 1.00 97.38 91 CYS A CA 1
ATOM 734 C C . CYS A 1 91 ? 4.368 5.096 18.476 1.00 97.38 91 CYS A C 1
ATOM 736 O O . CYS A 1 91 ? 3.928 5.963 19.238 1.00 97.38 91 CYS A O 1
ATOM 738 N N . PRO A 1 92 ? 5.348 4.259 18.864 1.00 96.69 92 PRO A N 1
ATOM 739 C CA . PRO A 1 92 ? 5.999 4.367 20.171 1.00 96.69 92 PRO A CA 1
ATOM 740 C C . PRO A 1 92 ? 6.653 5.732 20.426 1.00 96.69 92 PRO A C 1
ATOM 742 O O . PRO A 1 92 ? 6.694 6.176 21.569 1.00 96.69 92 PRO A O 1
ATOM 745 N N . THR A 1 93 ? 7.131 6.398 19.371 1.00 97.88 93 THR A N 1
ATOM 746 C CA . THR A 1 93 ? 7.820 7.695 19.445 1.00 97.88 93 THR A CA 1
ATOM 747 C C . THR A 1 93 ? 6.887 8.882 19.199 1.00 97.88 93 THR A C 1
ATOM 749 O O . THR A 1 93 ? 6.948 9.854 19.942 1.00 97.88 93 THR A O 1
ATOM 752 N N . HIS A 1 94 ? 5.986 8.795 18.213 1.00 97.38 94 HIS A N 1
ATOM 753 C CA . HIS A 1 94 ? 5.125 9.921 17.797 1.00 97.38 94 HIS A CA 1
ATOM 754 C C . HIS A 1 94 ? 3.686 9.861 18.339 1.00 97.38 94 HIS A C 1
ATOM 756 O O . HIS A 1 94 ? 2.890 10.761 18.092 1.00 97.38 94 HIS A O 1
ATOM 762 N N . GLY A 1 95 ? 3.327 8.819 19.095 1.00 97.00 95 GLY A N 1
ATOM 763 C CA . GLY A 1 95 ? 2.016 8.709 19.735 1.00 97.00 95 GLY A CA 1
ATOM 764 C C . GLY A 1 95 ? 0.894 8.254 18.798 1.00 97.00 95 GLY A C 1
ATOM 765 O O . GLY A 1 95 ? 1.112 7.481 17.863 1.00 97.00 95 GLY A O 1
ATOM 766 N N . TRP A 1 96 ? -0.338 8.658 19.115 1.00 96.88 96 TRP A N 1
ATOM 767 C CA . TRP A 1 96 ? -1.540 8.260 18.381 1.00 96.88 96 TRP A CA 1
ATOM 768 C C . TRP A 1 96 ? -1.761 9.132 17.149 1.00 96.88 96 TRP A C 1
ATOM 770 O O . TRP A 1 96 ? -1.623 10.348 17.208 1.00 96.88 96 TRP A O 1
ATOM 780 N N . SER A 1 97 ? -2.176 8.502 16.055 1.00 97.00 97 SER A N 1
ATOM 781 C CA . SER A 1 97 ? -2.690 9.186 14.871 1.00 97.00 97 SER A CA 1
ATOM 782 C C . SER A 1 97 ? -3.884 8.420 14.314 1.00 97.00 97 SER A C 1
ATOM 784 O O . SER A 1 97 ? -3.992 7.200 14.468 1.00 97.00 97 SER A O 1
ATOM 786 N N . GLU A 1 98 ? -4.796 9.150 13.689 1.00 97.00 98 GLU A N 1
ATOM 787 C CA . GLU A 1 98 ? -6.018 8.611 13.110 1.00 97.00 98 GLU A CA 1
ATOM 788 C C . GLU A 1 98 ? -6.294 9.324 11.787 1.00 97.00 98 GLU A C 1
ATOM 790 O O . GLU A 1 98 ? -6.098 10.533 11.677 1.00 97.00 98 GLU A O 1
ATOM 795 N N . GLY A 1 99 ? -6.729 8.568 10.783 1.00 96.81 99 GLY A N 1
ATOM 796 C CA . GLY A 1 99 ? -7.151 9.101 9.491 1.00 96.81 99 GLY A CA 1
ATOM 797 C C . GLY A 1 99 ? -8.394 8.378 8.993 1.00 96.81 99 GLY A C 1
ATOM 798 O O . GLY A 1 99 ? -8.562 7.185 9.249 1.00 96.81 99 GLY A O 1
ATOM 799 N N . ILE A 1 100 ? -9.267 9.101 8.292 1.00 97.88 100 ILE A N 1
ATOM 800 C CA . ILE A 1 100 ? -10.419 8.505 7.607 1.00 97.88 100 ILE A CA 1
ATOM 801 C C . ILE A 1 100 ? -9.896 7.724 6.400 1.00 97.88 100 ILE A C 1
ATOM 803 O O . ILE A 1 100 ? -9.140 8.274 5.602 1.00 97.88 100 ILE A O 1
ATOM 807 N N . ILE A 1 101 ? -10.315 6.467 6.265 1.00 97.12 101 ILE A N 1
ATOM 808 C CA . ILE A 1 101 ? -10.028 5.636 5.086 1.00 97.12 101 ILE A CA 1
ATOM 809 C C . ILE A 1 101 ? -11.262 5.414 4.208 1.00 97.12 101 ILE A C 1
ATOM 811 O O . ILE A 1 101 ? -11.121 5.192 3.012 1.00 97.12 101 ILE A O 1
ATOM 815 N N . SER A 1 102 ? -12.468 5.520 4.773 1.00 97.62 102 SER A N 1
ATOM 816 C CA . SER A 1 102 ? -13.719 5.556 4.012 1.00 97.62 102 SER A CA 1
ATOM 817 C C . SER A 1 102 ? -14.739 6.456 4.701 1.00 97.62 102 SER A C 1
ATOM 819 O O . SER A 1 102 ? -14.880 6.440 5.927 1.00 97.62 102 SER A O 1
ATOM 821 N N . SER A 1 103 ? -15.469 7.238 3.908 1.00 97.94 103 SER A N 1
ATOM 822 C CA . SER A 1 103 ? -16.579 8.072 4.377 1.00 97.94 103 SER A CA 1
ATOM 823 C C . SER A 1 103 ? -17.891 7.305 4.566 1.00 97.94 103 SER A C 1
ATOM 825 O O . SER A 1 103 ? -18.834 7.881 5.101 1.00 97.94 103 SER A O 1
ATOM 827 N N . ASP A 1 104 ? -17.951 6.051 4.112 1.00 98.06 104 ASP A N 1
ATOM 828 C CA . ASP A 1 104 ? -19.126 5.181 4.178 1.00 98.06 104 ASP A CA 1
ATOM 829 C C . ASP A 1 104 ? -18.715 3.796 4.700 1.00 98.06 104 ASP A C 1
ATOM 831 O O . ASP A 1 104 ? -17.933 3.069 4.072 1.00 98.06 104 ASP A O 1
ATOM 835 N N . ALA A 1 105 ? -19.215 3.449 5.885 1.00 97.81 105 ALA A N 1
ATOM 836 C CA . ALA A 1 105 ? -18.916 2.184 6.540 1.00 97.81 105 ALA A CA 1
ATOM 837 C C . ALA A 1 105 ? -19.583 0.986 5.854 1.00 97.81 105 ALA A C 1
ATOM 839 O O . ALA A 1 105 ? -18.976 -0.082 5.784 1.00 97.81 105 ALA A O 1
ATOM 840 N N . GLN A 1 106 ? -20.797 1.154 5.325 1.00 96.69 106 GLN A N 1
ATOM 841 C CA . GLN A 1 106 ? -21.519 0.070 4.665 1.00 96.69 106 GLN A CA 1
ATOM 842 C C . GLN A 1 106 ? -20.809 -0.321 3.368 1.00 96.69 106 GLN A C 1
ATOM 844 O O . GLN A 1 106 ? -20.513 -1.495 3.158 1.00 96.69 106 GLN A O 1
ATOM 849 N N . MET A 1 107 ? -20.441 0.672 2.554 1.00 96.50 107 MET A N 1
ATOM 850 C CA . MET A 1 107 ? -19.685 0.453 1.319 1.00 96.50 107 MET A CA 1
ATOM 851 C C . MET A 1 107 ? -18.329 -0.213 1.585 1.00 96.50 107 MET A C 1
ATOM 853 O O . MET A 1 107 ? -17.956 -1.141 0.869 1.00 96.50 107 MET A O 1
ATOM 857 N N . TYR A 1 108 ? -17.618 0.197 2.641 1.00 96.50 108 TYR A N 1
ATOM 858 C CA . TYR A 1 108 ? -16.340 -0.414 3.014 1.00 96.50 108 TYR A CA 1
ATOM 859 C C . TYR A 1 108 ? -16.494 -1.895 3.389 1.00 96.50 108 TYR A C 1
ATOM 861 O O . TYR A 1 108 ? -15.769 -2.738 2.866 1.00 96.50 108 TYR A O 1
ATOM 869 N N . VAL A 1 109 ? -17.470 -2.231 4.238 1.00 95.94 109 VAL A N 1
ATOM 870 C CA . VAL A 1 109 ? -17.716 -3.623 4.655 1.00 95.94 109 VAL A CA 1
ATOM 871 C C . VAL A 1 109 ? -18.211 -4.479 3.486 1.00 95.94 109 VAL A C 1
ATOM 873 O O . VAL A 1 109 ? -17.811 -5.635 3.346 1.00 95.94 109 VAL A O 1
ATOM 876 N N . ASP A 1 110 ? -19.046 -3.917 2.612 1.00 96.44 110 ASP A N 1
ATOM 877 C CA . ASP A 1 110 ? -19.543 -4.622 1.431 1.00 96.44 110 ASP A CA 1
ATOM 878 C C . ASP A 1 110 ? -18.463 -4.834 0.366 1.00 96.44 110 ASP A C 1
ATOM 880 O O . ASP A 1 110 ? -18.536 -5.821 -0.368 1.00 96.44 110 ASP A O 1
ATOM 884 N N . SER A 1 111 ? -17.443 -3.969 0.306 1.00 95.19 111 SER A N 1
ATOM 885 C CA . SER A 1 111 ? -16.377 -4.029 -0.705 1.00 95.19 111 SER A CA 1
ATOM 886 C C . SER A 1 111 ? -15.658 -5.381 -0.742 1.00 95.19 111 SER A C 1
ATOM 888 O O . SER A 1 111 ? -15.345 -5.889 -1.818 1.00 95.19 111 SER A O 1
ATOM 890 N N . VAL A 1 112 ? -15.495 -6.022 0.421 1.00 91.00 112 VAL A N 1
ATOM 891 C CA . VAL A 1 112 ? -14.812 -7.316 0.567 1.00 91.00 112 VAL A CA 1
ATOM 892 C C . VAL A 1 112 ? -15.493 -8.418 -0.253 1.00 91.00 112 VAL A C 1
ATOM 894 O O . VAL A 1 112 ? -14.826 -9.338 -0.725 1.00 91.00 112 VAL A O 1
ATOM 897 N N . LYS A 1 113 ? -16.807 -8.312 -0.492 1.00 94.75 113 LYS A N 1
ATOM 898 C CA . LYS A 1 113 ? -17.579 -9.273 -1.302 1.00 94.75 113 LYS A CA 1
ATOM 899 C C . LYS A 1 113 ? -17.175 -9.265 -2.779 1.00 94.75 113 LYS A C 1
ATOM 901 O O . LYS A 1 113 ? -17.446 -10.235 -3.479 1.00 94.75 113 LYS A O 1
ATOM 906 N N . PHE A 1 114 ? -16.549 -8.186 -3.244 1.00 93.75 114 PHE A N 1
ATOM 907 C CA . PHE A 1 114 ? -16.120 -8.008 -4.631 1.00 93.75 114 PHE A CA 1
ATOM 908 C C . PHE A 1 114 ? -14.624 -8.287 -4.830 1.00 93.75 114 PHE A C 1
ATOM 910 O O . PHE A 1 114 ? -14.111 -8.094 -5.933 1.00 93.75 114 PHE A O 1
ATOM 917 N N . ASN A 1 115 ? -13.917 -8.758 -3.795 1.00 89.88 115 ASN A N 1
ATOM 918 C CA . ASN A 1 115 ? -12.511 -9.124 -3.922 1.00 89.88 115 ASN A CA 1
ATOM 919 C C . ASN A 1 115 ? -12.342 -10.300 -4.892 1.00 89.88 115 ASN A C 1
ATOM 921 O O . ASN A 1 115 ? -12.819 -11.411 -4.655 1.00 89.88 115 ASN A O 1
ATOM 925 N N . LYS A 1 116 ? -11.610 -10.053 -5.979 1.00 89.81 116 LYS A N 1
ATOM 926 C CA . LYS A 1 116 ? -11.145 -11.085 -6.905 1.00 89.81 116 LYS A CA 1
ATOM 927 C C . LYS A 1 116 ? -9.865 -11.729 -6.346 1.00 89.81 116 LYS A C 1
ATOM 929 O O . LYS A 1 116 ? -9.038 -11.013 -5.778 1.00 89.81 116 LYS A O 1
ATOM 934 N N . PRO A 1 117 ? -9.651 -13.043 -6.542 1.00 92.19 117 PRO A N 1
ATOM 935 C CA . PRO A 1 117 ? -8.342 -13.652 -6.337 1.00 92.19 117 PRO A CA 1
ATOM 936 C C . PRO A 1 117 ? -7.228 -12.887 -7.065 1.00 92.19 117 PRO A C 1
ATOM 938 O O . PRO A 1 117 ? -7.420 -12.409 -8.186 1.00 92.19 117 PRO A O 1
ATOM 941 N N . GLY A 1 118 ? -6.067 -12.789 -6.421 1.00 90.75 118 GLY A N 1
ATOM 942 C CA . GLY A 1 118 ? -4.868 -12.222 -7.024 1.00 90.75 118 GLY A CA 1
ATOM 943 C C . GLY A 1 118 ? -4.447 -12.989 -8.274 1.00 90.75 118 GLY A C 1
ATOM 944 O O . GLY A 1 118 ? -4.389 -14.218 -8.246 1.00 90.75 118 GLY A O 1
ATOM 945 N N . THR A 1 119 ? -4.159 -12.275 -9.358 1.00 91.94 119 THR A N 1
ATOM 946 C CA . THR A 1 119 ? -3.481 -12.837 -10.533 1.00 91.94 119 THR A CA 1
ATOM 947 C C . THR A 1 119 ? -1.988 -12.728 -10.267 1.00 91.94 119 THR A C 1
ATOM 9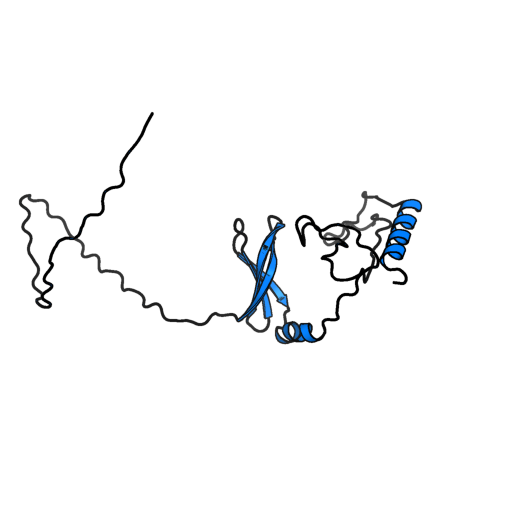49 O O . THR A 1 119 ? -1.541 -11.672 -9.835 1.00 91.94 119 THR A O 1
ATOM 952 N N . LEU A 1 120 ? -1.225 -13.799 -10.457 1.00 91.94 120 LEU A N 1
ATOM 953 C CA . LEU A 1 120 ? 0.225 -13.748 -10.279 1.00 91.94 120 LEU A CA 1
ATOM 954 C C . LEU A 1 120 ? 0.895 -13.420 -11.620 1.00 91.94 120 LEU A C 1
ATOM 956 O O . LEU A 1 120 ? 0.423 -13.929 -12.641 1.00 91.94 120 LEU A O 1
ATOM 960 N N . PRO A 1 121 ? 1.969 -12.613 -11.624 1.00 93.12 121 PRO A N 1
ATOM 961 C CA . PRO A 1 121 ? 2.801 -12.441 -12.808 1.00 93.12 121 PRO A CA 1
ATOM 962 C C . PRO A 1 121 ? 3.548 -13.745 -13.132 1.00 93.12 121 PRO A C 1
ATOM 964 O O . PRO A 1 121 ? 3.605 -14.668 -12.312 1.00 93.12 121 PRO A O 1
ATOM 967 N N . LEU A 1 122 ? 4.157 -13.815 -14.316 1.00 93.62 122 LEU A N 1
ATOM 968 C CA . LEU A 1 122 ? 5.018 -14.940 -14.690 1.00 93.62 122 LEU A CA 1
ATOM 969 C C . LEU A 1 122 ? 6.316 -14.964 -13.877 1.00 93.62 122 LEU A C 1
ATOM 971 O O . LEU A 1 122 ? 6.805 -16.037 -13.525 1.00 93.62 122 LEU A O 1
ATOM 975 N N . GLU A 1 123 ? 6.842 -13.784 -13.548 1.00 92.12 123 GLU A N 1
ATOM 976 C CA . GLU A 1 123 ? 8.063 -13.609 -12.768 1.00 92.12 123 GLU A CA 1
ATOM 977 C C . GLU A 1 123 ? 7.914 -12.499 -11.723 1.00 92.12 123 GLU A C 1
ATOM 979 O O . GLU A 1 123 ? 7.157 -11.545 -11.892 1.00 92.12 123 GLU A O 1
ATOM 984 N N . PHE A 1 124 ? 8.682 -12.609 -10.639 1.00 91.94 124 PHE A N 1
ATOM 985 C CA . PHE A 1 124 ? 8.798 -11.575 -9.613 1.00 91.94 124 PHE A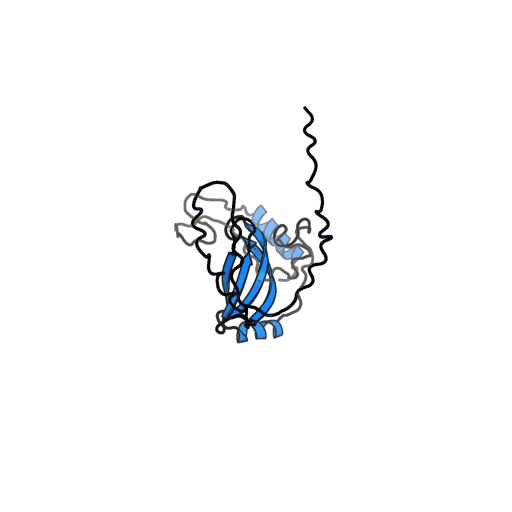 CA 1
ATOM 986 C C . PHE A 1 124 ? 10.113 -10.812 -9.791 1.00 91.94 124 PHE A C 1
ATOM 988 O O . PHE A 1 124 ? 11.159 -11.414 -10.026 1.00 91.94 124 PHE A O 1
ATOM 995 N N . SER A 1 125 ? 10.077 -9.489 -9.637 1.00 88.19 125 SER A N 1
ATOM 996 C CA . SER A 1 125 ? 11.252 -8.620 -9.809 1.00 88.19 125 SER A CA 1
ATOM 997 C C . SER A 1 125 ? 12.119 -8.515 -8.553 1.00 88.19 125 SER A C 1
ATOM 999 O O . SER A 1 125 ? 13.265 -8.074 -8.637 1.00 88.19 125 SER A O 1
ATOM 1001 N N . THR A 1 126 ? 11.584 -8.859 -7.378 1.00 90.12 126 THR A N 1
ATOM 1002 C CA . THR A 1 126 ? 12.282 -8.716 -6.091 1.00 90.12 126 THR A CA 1
ATOM 1003 C C . THR A 1 126 ? 12.007 -9.880 -5.139 1.00 90.12 126 THR A C 1
ATOM 1005 O O . THR A 1 126 ? 11.026 -10.610 -5.269 1.00 90.12 126 THR A O 1
ATOM 1008 N N . GLU A 1 127 ? 12.886 -10.052 -4.152 1.00 90.62 127 GLU A N 1
ATOM 1009 C CA . GLU A 1 127 ? 12.738 -11.027 -3.066 1.00 90.62 127 GLU A CA 1
ATOM 1010 C C . GLU A 1 127 ? 12.060 -10.403 -1.838 1.00 90.62 127 GLU A C 1
ATOM 1012 O O . GLU A 1 127 ? 12.026 -9.183 -1.685 1.00 90.62 127 GLU A O 1
ATOM 1017 N N . VAL A 1 128 ? 11.576 -11.248 -0.924 1.00 93.06 128 VAL A N 1
ATOM 1018 C CA . VAL A 1 128 ? 11.084 -10.824 0.397 1.00 93.06 128 VAL A CA 1
ATOM 1019 C C . VAL A 1 128 ? 12.214 -10.974 1.419 1.00 93.06 128 VAL A C 1
ATOM 1021 O O . VAL A 1 128 ? 12.710 -12.082 1.625 1.00 93.06 128 VAL A O 1
ATOM 1024 N N . LYS A 1 129 ? 12.610 -9.875 2.065 1.00 91.81 129 LYS A N 1
ATOM 1025 C CA . LYS A 1 129 ? 13.667 -9.798 3.085 1.00 91.81 129 LYS A CA 1
ATOM 1026 C C . LYS A 1 129 ? 13.125 -9.268 4.416 1.00 91.81 129 LYS A C 1
ATOM 1028 O O . LYS A 1 129 ? 13.141 -9.999 5.403 1.00 91.81 129 LYS A O 1
ATOM 1033 N N . ASP A 1 130 ? 12.590 -8.050 4.425 1.00 90.38 130 ASP A N 1
ATOM 1034 C CA . ASP A 1 130 ? 12.076 -7.345 5.608 1.00 90.38 130 ASP A CA 1
ATOM 1035 C C . ASP A 1 130 ? 10.529 -7.285 5.678 1.00 90.38 130 ASP A C 1
ATOM 1037 O O . ASP A 1 130 ? 9.945 -6.853 6.677 1.00 90.38 130 ASP A O 1
ATOM 1041 N N . GLY A 1 131 ? 9.845 -7.765 4.638 1.00 88.44 131 GLY A N 1
ATOM 1042 C CA . GLY A 1 131 ? 8.395 -7.815 4.483 1.00 88.44 131 GLY A CA 1
ATOM 1043 C C . GLY A 1 131 ? 7.776 -6.550 3.878 1.00 88.44 131 GLY A C 1
ATOM 1044 O O . GLY A 1 131 ? 8.402 -5.503 3.719 1.00 88.44 131 GLY A O 1
ATOM 1045 N N . CYS A 1 132 ? 6.484 -6.626 3.551 1.00 86.62 132 CYS A N 1
ATOM 1046 C CA . CYS A 1 132 ? 5.714 -5.471 3.084 1.00 86.62 132 CYS A CA 1
ATOM 1047 C C . CYS A 1 132 ? 5.537 -4.445 4.227 1.00 86.62 132 CYS A C 1
ATOM 1049 O O . CYS A 1 132 ? 5.118 -4.837 5.324 1.00 86.62 132 CYS A O 1
ATOM 1051 N N . PRO A 1 133 ? 5.821 -3.141 4.019 1.00 90.62 133 PRO A N 1
ATOM 1052 C CA . PRO A 1 133 ? 6.098 -2.453 2.751 1.00 90.62 133 PRO A CA 1
ATOM 1053 C C . PRO A 1 133 ? 7.587 -2.161 2.471 1.00 90.62 133 PRO A C 1
ATOM 1055 O O . PRO A 1 133 ? 7.881 -1.388 1.565 1.00 90.62 133 PRO A O 1
ATOM 1058 N N . LEU A 1 134 ? 8.524 -2.715 3.242 1.00 89.62 134 LEU A N 1
ATOM 1059 C CA . LEU A 1 134 ? 9.956 -2.412 3.113 1.00 89.62 134 LEU A CA 1
ATOM 1060 C C . LEU A 1 134 ? 10.585 -3.045 1.865 1.00 89.62 134 LEU A C 1
ATOM 1062 O O . LEU A 1 134 ? 11.435 -2.422 1.240 1.00 89.62 134 LEU A O 1
ATOM 1066 N N . ASP A 1 135 ? 10.086 -4.208 1.446 1.00 87.31 135 ASP A N 1
ATOM 1067 C CA . ASP A 1 135 ? 10.476 -4.848 0.179 1.00 87.31 135 ASP A CA 1
ATOM 1068 C C . ASP A 1 135 ? 9.463 -4.595 -0.948 1.00 87.31 135 ASP A C 1
ATOM 1070 O O . ASP A 1 135 ? 9.335 -5.400 -1.876 1.00 87.31 135 ASP A O 1
ATOM 1074 N N . CYS A 1 136 ? 8.648 -3.539 -0.829 1.00 76.69 136 CYS A N 1
ATOM 1075 C CA . CYS A 1 136 ? 7.547 -3.324 -1.758 1.00 76.69 136 CYS A CA 1
ATOM 1076 C C . CYS A 1 136 ? 8.072 -3.075 -3.182 1.00 76.69 136 CYS A C 1
ATOM 1078 O O . CYS A 1 136 ? 8.830 -2.144 -3.444 1.00 76.69 136 CYS A O 1
ATOM 1080 N N . GLY A 1 137 ? 7.629 -3.941 -4.082 1.00 84.31 137 GLY A N 1
ATOM 1081 C CA . GLY A 1 137 ? 7.923 -4.048 -5.504 1.00 84.31 137 GLY A CA 1
ATOM 1082 C C . GLY A 1 137 ? 7.099 -5.228 -6.027 1.00 84.31 137 GLY A C 1
ATOM 1083 O O . GLY A 1 137 ? 6.174 -5.671 -5.341 1.00 84.31 137 GLY A O 1
ATOM 1084 N N . LEU A 1 138 ? 7.443 -5.787 -7.186 1.00 88.81 138 LEU A N 1
ATOM 1085 C CA . LEU A 1 138 ? 6.822 -7.027 -7.661 1.00 88.81 138 LEU A CA 1
ATOM 1086 C C . LEU A 1 138 ? 7.456 -8.253 -6.974 1.00 88.81 138 LEU A C 1
ATOM 1088 O O . LEU A 1 138 ? 8.130 -9.049 -7.619 1.00 88.81 138 LEU A O 1
ATOM 1092 N N . CYS A 1 139 ? 7.302 -8.367 -5.652 1.00 91.88 139 CYS A N 1
ATOM 1093 C CA . CYS A 1 139 ? 7.811 -9.485 -4.846 1.00 91.88 139 CYS A CA 1
ATOM 1094 C C . CYS A 1 139 ? 6.766 -10.609 -4.699 1.00 91.88 139 CYS A C 1
ATOM 1096 O O . CYS A 1 139 ? 5.587 -10.373 -4.948 1.00 91.88 139 CYS A O 1
ATOM 1098 N N . PRO A 1 140 ? 7.130 -11.810 -4.214 1.00 90.81 140 PRO A N 1
ATOM 1099 C CA . PRO A 1 140 ? 6.167 -12.891 -3.963 1.00 90.81 140 PRO A CA 1
ATOM 1100 C C . PRO A 1 140 ? 4.996 -12.546 -3.020 1.00 90.81 140 PRO A C 1
ATOM 1102 O O . PRO A 1 140 ? 3.935 -13.162 -3.104 1.00 90.81 140 PRO A O 1
ATOM 1105 N N . GLU A 1 141 ? 5.157 -11.560 -2.127 1.00 90.62 141 GLU A N 1
ATOM 1106 C CA . GLU A 1 141 ? 4.059 -11.051 -1.282 1.00 90.62 141 GLU A CA 1
ATOM 1107 C C . GLU A 1 141 ? 3.235 -9.940 -1.962 1.00 90.62 141 GLU A C 1
ATOM 1109 O O . GLU A 1 141 ? 2.207 -9.513 -1.430 1.00 90.62 141 GLU A O 1
ATOM 1114 N N . HIS A 1 142 ? 3.631 -9.498 -3.159 1.00 88.69 142 HIS A N 1
ATOM 1115 C CA . HIS A 1 142 ? 2.828 -8.671 -4.053 1.00 88.69 142 HIS A CA 1
ATOM 1116 C C . HIS A 1 142 ? 1.819 -9.581 -4.767 1.00 88.69 142 HIS A C 1
ATOM 1118 O O . HIS A 1 142 ? 2.029 -10.046 -5.882 1.00 88.69 142 HIS A O 1
ATOM 1124 N N . LYS A 1 143 ? 0.723 -9.900 -4.066 1.00 88.31 143 LYS A N 1
ATOM 1125 C CA . LYS A 1 143 ? -0.304 -10.888 -4.466 1.00 88.31 143 LYS A CA 1
ATOM 1126 C C . LYS A 1 143 ? -1.203 -10.425 -5.623 1.00 88.31 143 LYS A C 1
ATOM 1128 O O . LYS A 1 143 ? -2.388 -10.752 -5.650 1.00 88.31 143 LYS A O 1
ATOM 1133 N N . GLN A 1 144 ? -0.672 -9.628 -6.541 1.00 90.38 144 GLN A N 1
ATOM 1134 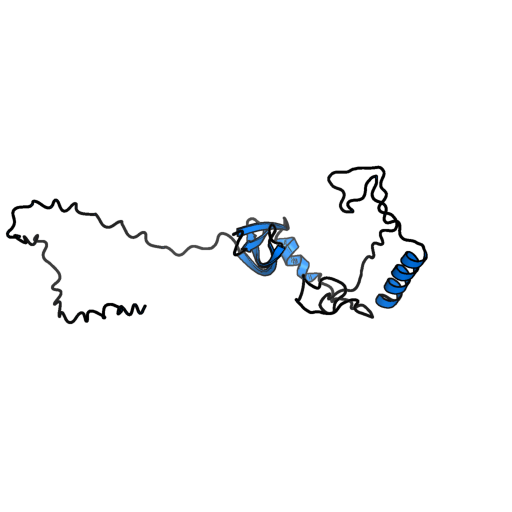C CA . GLN A 1 144 ? -1.338 -9.177 -7.755 1.00 90.38 144 GLN A CA 1
ATOM 1135 C C . GLN A 1 144 ? -0.290 -8.954 -8.851 1.00 90.38 144 GLN A C 1
ATOM 1137 O O . GLN A 1 144 ? 0.872 -8.712 -8.555 1.00 90.38 144 GLN A O 1
ATOM 1142 N N . HIS A 1 145 ? -0.704 -9.027 -10.106 1.00 91.69 145 HIS A N 1
ATOM 1143 C CA . HIS A 1 145 ? 0.106 -8.645 -11.252 1.00 91.69 145 HIS A CA 1
ATOM 1144 C C . HIS A 1 145 ? 0.054 -7.123 -11.482 1.00 91.69 145 HIS A C 1
ATOM 1146 O O . HIS A 1 145 ? -0.726 -6.405 -10.841 1.00 91.69 145 HIS A O 1
ATOM 1152 N N . MET A 1 146 ? 0.862 -6.609 -12.401 1.00 90.00 146 MET A N 1
ATOM 1153 C CA . MET A 1 146 ? 0.866 -5.190 -12.748 1.00 90.00 146 MET A CA 1
ATOM 1154 C C . MET A 1 146 ? -0.329 -4.842 -13.646 1.00 90.00 146 MET A C 1
ATOM 1156 O O . MET A 1 146 ? -0.232 -4.853 -14.868 1.00 90.00 146 MET A O 1
ATOM 1160 N N . CYS A 1 147 ? -1.456 -4.451 -13.043 1.00 86.69 147 CYS A N 1
ATOM 1161 C CA . CYS A 1 147 ? -2.651 -4.036 -13.794 1.00 86.69 147 CYS A CA 1
ATOM 1162 C C . CYS A 1 147 ? -2.443 -2.776 -14.663 1.00 86.69 147 CYS A C 1
ATOM 1164 O O . CYS A 1 147 ? -3.196 -2.548 -15.606 1.00 86.69 147 CYS A O 1
ATOM 1166 N N . LEU A 1 148 ? -1.494 -1.910 -14.292 1.00 89.50 148 LEU A N 1
ATOM 1167 C CA . LEU A 1 148 ? -1.159 -0.682 -15.014 1.00 89.50 148 LEU A CA 1
ATOM 1168 C C . LEU A 1 148 ? 0.327 -0.370 -14.825 1.00 89.50 148 LEU A C 1
ATOM 1170 O O . LEU A 1 148 ? 0.774 -0.160 -13.697 1.00 89.50 148 LEU A O 1
ATOM 1174 N N . ALA A 1 149 ? 1.064 -0.283 -15.931 1.00 88.88 149 ALA A N 1
ATOM 1175 C CA . ALA A 1 149 ? 2.436 0.205 -15.944 1.00 88.88 149 ALA A CA 1
ATOM 1176 C C . ALA A 1 149 ? 2.471 1.699 -16.295 1.00 88.88 149 ALA A C 1
ATOM 1178 O O . ALA A 1 149 ? 1.834 2.146 -17.248 1.00 88.88 149 ALA A O 1
ATOM 1179 N N . LEU A 1 150 ? 3.237 2.469 -15.521 1.00 90.25 150 LEU A N 1
ATOM 1180 C CA . LEU A 1 150 ? 3.531 3.874 -15.789 1.00 90.25 150 LEU A CA 1
ATOM 1181 C C . LEU A 1 150 ? 5.039 4.005 -16.005 1.00 90.25 150 LEU A C 1
ATOM 1183 O O . LEU A 1 150 ? 5.813 3.789 -15.075 1.00 90.25 150 LEU A O 1
ATOM 1187 N N . ILE A 1 151 ? 5.443 4.343 -17.230 1.00 89.38 151 ILE A N 1
ATOM 1188 C CA . ILE A 1 151 ? 6.845 4.551 -17.603 1.00 89.38 151 ILE A CA 1
ATOM 1189 C C . ILE A 1 151 ? 7.060 6.049 -17.803 1.00 89.38 151 ILE A C 1
ATOM 1191 O O . ILE A 1 151 ? 6.498 6.658 -18.715 1.00 89.38 151 ILE A O 1
ATOM 1195 N N . GLU A 1 152 ? 7.863 6.652 -16.933 1.00 89.25 152 GLU A N 1
ATOM 1196 C CA . GLU A 1 152 ? 8.224 8.061 -17.040 1.00 89.25 152 GLU A CA 1
ATOM 1197 C C . GLU A 1 152 ? 9.361 8.234 -18.053 1.00 89.25 152 GLU A C 1
ATOM 1199 O O . GLU A 1 152 ? 10.528 8.000 -17.754 1.00 89.25 152 GLU A O 1
ATOM 1204 N N . VAL A 1 153 ? 9.008 8.632 -19.277 1.00 90.88 153 VAL A N 1
ATOM 1205 C CA . VAL A 1 153 ? 9.977 8.793 -20.378 1.00 90.88 153 VAL A CA 1
ATOM 1206 C C . VAL A 1 153 ? 10.772 10.101 -20.294 1.00 90.88 153 VAL A C 1
ATOM 1208 O O . VAL A 1 153 ? 11.904 10.194 -20.767 1.00 90.88 153 VAL A O 1
ATOM 1211 N N . ASN A 1 154 ? 10.174 11.143 -19.716 1.00 87.38 154 ASN A N 1
ATOM 1212 C CA . ASN A 1 154 ? 10.772 12.465 -19.603 1.00 87.38 154 ASN A CA 1
ATOM 1213 C C . ASN A 1 154 ? 10.135 13.229 -18.430 1.00 87.38 154 ASN A C 1
ATOM 1215 O O . ASN A 1 154 ? 8.953 13.564 -18.520 1.00 87.38 154 ASN A O 1
ATOM 1219 N N . PRO A 1 155 ? 10.900 13.572 -17.379 1.00 84.94 155 PRO A N 1
ATOM 1220 C CA . PRO A 1 155 ? 10.386 14.349 -16.252 1.00 84.94 155 PRO A CA 1
ATOM 1221 C C . PRO A 1 155 ? 10.352 15.865 -16.534 1.00 84.94 155 PRO A C 1
ATOM 1223 O O . PRO A 1 155 ? 9.986 16.662 -15.670 1.00 84.94 155 PRO A O 1
ATOM 1226 N N . GLY A 1 156 ? 10.762 16.299 -17.732 1.00 88.31 156 GLY A N 1
ATOM 1227 C CA . GLY A 1 156 ? 10.738 17.699 -18.134 1.00 88.31 156 GLY A CA 1
ATOM 1228 C C . GLY A 1 156 ? 9.309 18.223 -18.271 1.00 88.31 156 GLY A C 1
ATOM 1229 O O . GLY A 1 156 ? 8.601 17.885 -19.218 1.00 88.31 156 GLY A O 1
ATOM 1230 N N . CYS A 1 157 ? 8.910 19.107 -17.357 1.00 88.50 157 CYS A N 1
ATOM 1231 C CA . CYS A 1 157 ? 7.641 19.829 -17.398 1.00 88.50 157 CYS A CA 1
ATOM 1232 C C . CYS A 1 157 ? 7.903 21.340 -17.364 1.00 88.50 157 CYS A C 1
ATOM 1234 O O . CYS A 1 157 ? 8.764 21.810 -16.623 1.00 88.50 157 CYS A O 1
ATOM 1236 N N . ASN A 1 158 ? 7.163 22.125 -18.151 1.00 89.94 158 ASN A N 1
ATOM 1237 C CA . ASN A 1 158 ? 7.270 23.591 -18.153 1.00 89.94 158 ASN A CA 1
ATOM 1238 C C . ASN A 1 158 ? 6.421 24.264 -17.056 1.00 89.94 158 ASN A C 1
ATOM 1240 O O . ASN A 1 158 ? 6.258 25.485 -17.072 1.00 89.94 158 ASN A O 1
ATOM 1244 N N . LEU A 1 159 ? 5.875 23.477 -16.127 1.00 90.19 159 LEU A N 1
ATOM 1245 C CA . LEU A 1 159 ? 5.092 23.925 -14.980 1.00 90.19 159 LEU A CA 1
ATOM 1246 C C . LEU A 1 159 ? 5.817 23.565 -13.678 1.00 90.19 159 LEU A C 1
ATOM 1248 O O . LEU A 1 159 ? 6.501 22.550 -13.614 1.00 90.19 159 LEU A O 1
ATOM 1252 N N . ASP A 1 160 ? 5.613 24.377 -12.639 1.00 86.62 160 ASP A N 1
ATOM 1253 C CA . ASP A 1 160 ? 6.151 24.175 -11.285 1.00 86.62 160 ASP A CA 1
ATOM 1254 C C . ASP A 1 160 ? 4.993 24.096 -10.277 1.00 86.62 160 ASP A C 1
ATOM 1256 O O . ASP A 1 160 ? 4.735 24.995 -9.473 1.00 86.62 160 ASP A O 1
ATOM 1260 N N . CYS A 1 161 ? 4.160 23.064 -10.431 1.00 91.69 161 CYS A N 1
ATOM 1261 C CA . CYS A 1 161 ? 2.954 22.925 -9.625 1.00 91.69 161 CYS A CA 1
ATOM 1262 C C . CYS A 1 161 ? 3.308 22.424 -8.212 1.00 91.69 161 CYS A C 1
ATOM 1264 O O . CYS A 1 161 ? 3.872 21.337 -8.092 1.00 91.69 161 CYS A O 1
ATOM 1266 N N . PRO A 1 162 ? 2.852 23.086 -7.128 1.00 91.12 162 PRO A N 1
ATOM 1267 C CA . PRO A 1 162 ? 3.145 22.673 -5.746 1.00 91.12 162 PRO A CA 1
ATOM 1268 C C . PRO A 1 162 ? 2.488 21.342 -5.334 1.00 91.12 162 PRO A C 1
ATOM 1270 O O . PRO A 1 162 ? 2.644 20.887 -4.206 1.00 91.12 162 PRO A O 1
ATOM 1273 N N . VAL A 1 163 ? 1.715 20.736 -6.238 1.00 92.44 163 VAL A N 1
ATOM 1274 C CA . VAL A 1 163 ? 0.971 19.483 -6.052 1.00 92.44 163 VAL A CA 1
ATOM 1275 C C . VAL A 1 163 ? 1.414 18.392 -7.038 1.00 92.44 163 VAL A C 1
ATOM 1277 O O . VAL A 1 163 ? 0.707 17.403 -7.219 1.00 92.44 163 VAL A O 1
ATOM 1280 N N . CYS A 1 164 ? 2.548 18.575 -7.724 1.00 88.81 164 CYS A N 1
ATOM 1281 C CA . CYS A 1 164 ? 3.034 17.633 -8.730 1.00 88.81 164 CYS A CA 1
ATOM 1282 C C . CYS A 1 164 ? 3.442 16.297 -8.090 1.00 88.81 164 CYS A C 1
ATOM 1284 O O . CYS A 1 164 ? 4.458 16.215 -7.405 1.00 88.81 164 CYS A O 1
ATOM 1286 N N . PHE A 1 165 ? 2.672 15.236 -8.348 1.00 88.12 165 PHE A N 1
ATOM 1287 C CA . PHE A 1 165 ? 2.981 13.889 -7.856 1.00 88.12 165 PHE A CA 1
ATOM 1288 C C . PHE A 1 165 ? 4.293 13.335 -8.431 1.00 88.12 165 PHE A C 1
ATOM 1290 O O . PHE A 1 165 ? 5.062 12.715 -7.704 1.00 88.12 165 PHE A O 1
ATOM 1297 N N . ALA A 1 166 ? 4.562 13.593 -9.714 1.00 87.38 166 ALA A N 1
ATOM 1298 C CA . ALA A 1 166 ? 5.784 13.155 -10.389 1.00 87.38 166 ALA A CA 1
ATOM 1299 C C . ALA A 1 166 ? 7.019 13.989 -10.001 1.00 87.38 166 ALA A C 1
ATOM 1301 O O . ALA A 1 166 ? 8.128 13.670 -10.408 1.00 87.38 166 ALA A O 1
ATOM 1302 N N . ASN A 1 167 ? 6.840 15.085 -9.247 1.00 86.19 167 ASN A N 1
ATOM 1303 C CA . ASN A 1 167 ? 7.897 16.061 -8.964 1.00 86.19 167 ASN A CA 1
ATOM 1304 C C . ASN A 1 167 ? 8.622 16.562 -10.240 1.00 86.19 167 ASN A C 1
ATOM 1306 O O . ASN A 1 167 ? 9.794 16.933 -10.209 1.00 86.19 167 ASN A O 1
ATOM 1310 N N . ALA A 1 168 ? 7.907 16.553 -11.367 1.00 87.88 168 ALA A N 1
ATOM 1311 C CA . ALA A 1 168 ? 8.353 17.052 -12.658 1.00 87.88 168 ALA A CA 1
ATOM 1312 C C . ALA A 1 168 ? 8.376 18.587 -12.663 1.00 87.88 168 ALA A C 1
ATOM 1314 O O . ALA A 1 168 ? 7.450 19.216 -12.141 1.00 87.88 168 ALA A O 1
ATOM 1315 N N . GLY A 1 169 ? 9.391 19.184 -13.293 1.00 85.62 169 GLY A N 1
ATOM 1316 C CA . GLY A 1 169 ? 9.532 20.637 -13.364 1.00 85.62 169 GLY A CA 1
ATOM 1317 C C . GLY A 1 169 ? 10.746 21.114 -14.171 1.00 85.62 169 GLY A C 1
ATOM 1318 O O . GLY A 1 169 ? 11.539 20.301 -14.658 1.00 85.62 169 GLY A O 1
ATOM 1319 N N . PRO A 1 170 ? 10.910 22.438 -14.337 1.00 82.81 170 PRO A N 1
ATOM 1320 C CA . PRO A 1 170 ? 12.011 23.007 -15.104 1.00 82.81 170 PRO A CA 1
ATOM 1321 C C . PRO A 1 170 ? 13.372 22.717 -14.456 1.00 82.81 170 PRO A C 1
ATOM 1323 O O . PRO A 1 170 ? 13.545 22.878 -13.251 1.00 82.81 170 PRO A O 1
ATOM 1326 N N . GLY A 1 171 ? 14.369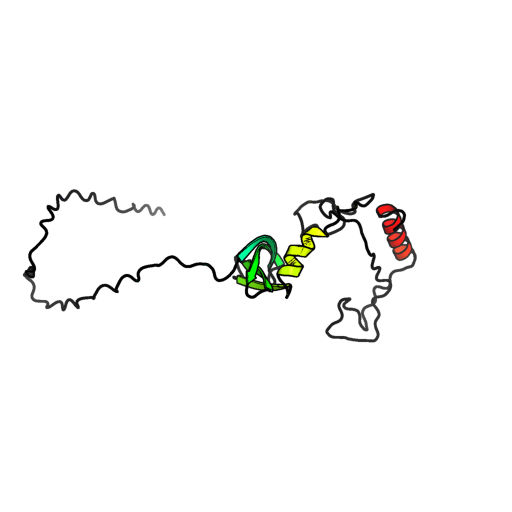 22.345 -15.262 1.00 75.31 171 GLY A N 1
ATOM 1327 C CA . GLY A 1 171 ? 15.749 22.138 -14.798 1.00 75.31 171 GLY A CA 1
ATOM 1328 C C . GLY A 1 171 ? 16.056 20.745 -14.239 1.00 75.31 171 GLY A C 1
ATOM 1329 O O . GLY A 1 171 ? 17.222 20.453 -13.980 1.00 75.31 171 GLY A O 1
ATOM 1330 N N . PHE A 1 172 ? 15.056 19.869 -14.114 1.00 67.44 172 PHE A N 1
ATOM 1331 C CA . PHE A 1 172 ? 15.251 18.446 -13.852 1.00 67.44 172 PHE A CA 1
ATOM 1332 C C . PHE A 1 172 ? 15.020 17.656 -15.147 1.00 67.44 172 PHE A C 1
ATOM 1334 O O . PHE A 1 172 ? 13.919 17.655 -15.693 1.00 67.44 172 PHE A O 1
ATOM 1341 N N . SER A 1 173 ? 16.060 17.002 -15.669 1.00 70.00 173 SER A N 1
ATOM 1342 C CA . SER A 1 173 ? 15.947 16.129 -16.842 1.00 70.00 173 SER A CA 1
ATOM 1343 C C . SER A 1 173 ? 16.699 14.824 -16.606 1.00 70.00 173 SER A C 1
ATOM 1345 O O . SER A 1 173 ? 17.928 14.795 -16.614 1.00 70.00 173 SER A O 1
ATOM 1347 N N . LEU A 1 174 ? 15.941 13.748 -16.427 1.00 74.38 174 LEU A N 1
ATOM 1348 C CA . LEU A 1 174 ? 16.398 12.364 -16.538 1.00 74.38 174 LEU A CA 1
ATOM 1349 C C . LEU A 1 174 ? 15.635 11.707 -17.691 1.00 74.38 174 LEU A C 1
ATOM 1351 O O . LEU A 1 174 ? 14.947 10.711 -17.503 1.00 74.38 174 LEU A O 1
ATOM 1355 N N . THR A 1 175 ? 15.666 12.338 -18.868 1.00 84.19 175 THR A N 1
ATOM 1356 C CA . THR A 1 175 ? 15.094 11.735 -20.075 1.00 84.19 175 THR A CA 1
ATOM 1357 C C . THR A 1 175 ? 15.802 10.411 -20.315 1.00 84.19 175 THR A C 1
ATOM 1359 O O . THR A 1 175 ? 17.028 10.391 -20.434 1.00 84.19 175 THR A O 1
ATOM 1362 N N . ILE A 1 176 ? 15.035 9.326 -20.346 1.00 90.31 176 ILE A N 1
ATOM 1363 C CA . ILE A 1 176 ? 15.587 8.005 -20.636 1.00 90.31 176 ILE A CA 1
ATOM 1364 C C . ILE A 1 176 ? 15.926 7.924 -22.126 1.00 90.31 176 ILE A C 1
ATOM 1366 O O . ILE A 1 176 ? 15.266 8.553 -22.960 1.00 90.31 176 ILE A O 1
ATOM 1370 N N . ASP A 1 177 ? 16.972 7.178 -22.463 1.00 92.62 177 ASP A N 1
ATOM 1371 C CA . ASP A 1 177 ? 17.266 6.857 -23.856 1.00 92.62 177 ASP A CA 1
ATOM 1372 C C . ASP A 1 177 ? 16.344 5.740 -24.375 1.00 92.62 177 ASP A C 1
ATOM 1374 O O . ASP A 1 177 ? 15.541 5.156 -23.638 1.00 92.62 177 ASP A O 1
ATOM 1378 N N . ILE A 1 178 ? 16.409 5.492 -25.686 1.00 94.00 178 ILE A N 1
ATOM 1379 C CA . ILE A 1 178 ? 15.585 4.461 -26.324 1.00 94.00 178 ILE A CA 1
ATOM 1380 C C . ILE A 1 178 ? 15.940 3.076 -25.783 1.00 94.00 178 ILE A C 1
ATOM 1382 O O . ILE A 1 178 ? 15.026 2.314 -25.492 1.00 94.00 178 ILE A O 1
ATOM 1386 N N . ASP A 1 179 ? 17.222 2.779 -25.572 1.00 95.62 179 ASP A N 1
ATOM 1387 C CA . ASP A 1 179 ? 17.677 1.470 -25.091 1.00 95.62 179 ASP A CA 1
ATOM 1388 C C . ASP A 1 179 ? 17.095 1.155 -23.698 1.00 95.62 179 ASP A C 1
ATOM 1390 O O . ASP A 1 179 ? 16.634 0.044 -23.429 1.00 95.62 179 ASP A O 1
ATOM 1394 N N . GLN A 1 180 ? 17.045 2.149 -22.806 1.00 94.31 180 GLN A N 1
ATOM 1395 C CA . GLN A 1 180 ? 16.429 2.025 -21.489 1.00 94.31 180 GLN A CA 1
ATOM 1396 C C . GLN A 1 180 ? 14.906 1.865 -21.580 1.00 94.31 180 GLN A C 1
ATOM 1398 O O . GLN A 1 180 ? 14.329 1.090 -20.814 1.00 94.31 180 GLN A O 1
ATOM 1403 N N . MET A 1 181 ? 14.248 2.578 -22.498 1.00 94.81 181 MET A N 1
ATOM 1404 C CA . MET A 1 181 ? 12.810 2.432 -22.737 1.00 94.81 181 MET A CA 1
ATOM 1405 C C . MET A 1 181 ? 12.468 1.033 -23.270 1.00 94.81 181 MET A C 1
ATOM 1407 O O . MET A 1 181 ? 11.536 0.409 -22.764 1.00 94.81 181 MET A O 1
ATOM 1411 N N . GLU A 1 182 ? 13.223 0.536 -24.251 1.00 95.50 182 GLU A N 1
ATOM 1412 C CA . GLU A 1 182 ? 13.080 -0.815 -24.805 1.00 95.50 182 GLU A CA 1
ATOM 1413 C C . GLU A 1 182 ? 13.272 -1.863 -23.709 1.00 95.50 182 GLU A C 1
ATOM 1415 O O . GLU A 1 182 ? 12.390 -2.691 -23.502 1.00 95.50 182 GLU A O 1
ATOM 1420 N N . PHE A 1 183 ? 14.328 -1.739 -22.898 1.00 94.62 183 PHE A N 1
ATOM 1421 C CA . PHE A 1 183 ? 14.548 -2.622 -21.753 1.00 94.62 183 PHE A CA 1
ATOM 1422 C C . PHE A 1 183 ? 13.363 -2.644 -20.771 1.00 94.62 183 PHE A C 1
ATOM 1424 O O . PHE A 1 183 ? 12.956 -3.711 -20.313 1.00 94.62 183 PHE A O 1
ATOM 1431 N N . MET A 1 184 ? 12.789 -1.484 -20.428 1.00 93.88 184 MET A N 1
ATOM 1432 C CA . MET A 1 184 ? 11.633 -1.415 -19.522 1.00 93.88 184 MET A CA 1
ATOM 1433 C C . MET A 1 184 ? 10.388 -2.085 -20.115 1.00 93.88 184 MET A C 1
ATOM 1435 O O . MET A 1 184 ? 9.659 -2.765 -19.389 1.00 93.88 184 MET A O 1
ATOM 1439 N N . LEU A 1 185 ? 10.144 -1.895 -21.415 1.00 93.69 185 LEU A N 1
ATOM 1440 C CA . LEU A 1 185 ? 9.020 -2.505 -22.126 1.00 93.69 185 LEU A CA 1
ATOM 1441 C C . LEU A 1 185 ? 9.192 -4.020 -22.251 1.00 93.69 185 LEU A C 1
ATOM 1443 O O . LEU A 1 185 ? 8.254 -4.756 -21.946 1.00 93.69 185 LEU A O 1
ATOM 1447 N N . ASP A 1 186 ? 10.386 -4.483 -22.612 1.00 94.25 186 ASP A N 1
ATOM 1448 C CA . ASP A 1 186 ? 10.703 -5.907 -22.706 1.00 94.25 186 ASP A CA 1
ATOM 1449 C C . ASP A 1 186 ? 10.530 -6.586 -21.345 1.00 94.25 186 ASP A C 1
ATOM 1451 O O . ASP A 1 186 ? 9.829 -7.591 -21.245 1.00 94.25 186 ASP A O 1
ATOM 1455 N N . ARG A 1 187 ? 11.043 -5.984 -20.261 1.00 92.75 187 ARG A N 1
ATOM 1456 C CA . ARG A 1 187 ? 10.831 -6.501 -18.898 1.00 92.75 187 ARG A CA 1
ATOM 1457 C C . ARG A 1 187 ? 9.357 -6.555 -18.508 1.00 92.75 187 ARG A C 1
ATOM 1459 O O . ARG A 1 187 ? 8.950 -7.499 -17.836 1.00 92.75 187 ARG A O 1
ATOM 1466 N N . PHE A 1 188 ? 8.556 -5.564 -18.898 1.00 92.50 188 PHE A N 1
ATOM 1467 C CA . PHE A 1 188 ? 7.116 -5.574 -18.637 1.00 92.50 188 PHE A CA 1
ATOM 1468 C C . PHE A 1 188 ? 6.421 -6.735 -19.363 1.00 92.50 188 PHE A C 1
ATOM 1470 O O . PHE A 1 188 ? 5.659 -7.476 -18.742 1.00 92.50 188 PHE A O 1
ATOM 1477 N N . VAL A 1 189 ? 6.735 -6.941 -20.645 1.00 93.06 189 VAL A N 1
ATOM 1478 C CA . VAL A 1 189 ? 6.197 -8.046 -21.454 1.00 93.06 189 VAL A CA 1
ATOM 1479 C C . VAL A 1 189 ? 6.665 -9.407 -20.936 1.00 93.06 189 VAL A C 1
ATOM 1481 O O . VAL A 1 189 ? 5.868 -10.334 -20.867 1.00 93.06 189 VAL A O 1
ATOM 1484 N N . GLU A 1 190 ? 7.922 -9.554 -20.523 1.00 92.75 190 GLU A N 1
ATOM 1485 C CA . GLU A 1 190 ? 8.435 -10.808 -19.952 1.00 92.75 190 GLU A CA 1
ATOM 1486 C C . GLU A 1 190 ? 7.693 -11.207 -18.667 1.00 92.75 190 GLU A C 1
ATOM 1488 O O . GLU A 1 190 ? 7.397 -12.383 -18.453 1.00 92.75 190 GLU A O 1
ATOM 1493 N N . ILE A 1 191 ? 7.351 -10.225 -17.831 1.00 92.88 191 ILE A N 1
ATOM 1494 C CA . ILE A 1 191 ? 6.681 -10.442 -16.547 1.00 92.88 191 ILE A CA 1
ATOM 1495 C C . ILE A 1 191 ? 5.173 -10.693 -16.718 1.00 92.88 191 ILE A C 1
ATOM 1497 O O . ILE A 1 191 ? 4.611 -11.543 -16.023 1.00 92.88 191 ILE A O 1
ATOM 1501 N N . GLU A 1 192 ? 4.512 -9.964 -17.620 1.00 92.50 192 GLU A N 1
ATOM 1502 C CA . GLU A 1 192 ? 3.045 -9.967 -17.762 1.00 92.50 192 GLU A CA 1
ATOM 1503 C C . GLU A 1 192 ? 2.538 -10.753 -18.980 1.00 92.50 192 GLU A C 1
ATOM 1505 O O . GLU A 1 192 ? 1.352 -11.065 -19.073 1.00 92.50 192 GLU A O 1
ATOM 1510 N N . SER A 1 193 ? 3.419 -11.143 -19.903 1.00 88.25 193 SER A N 1
ATOM 1511 C CA . SER A 1 193 ? 3.120 -11.738 -21.214 1.00 88.25 193 SER A CA 1
ATOM 1512 C C . SER A 1 193 ? 2.240 -10.870 -22.114 1.00 88.25 193 SER A C 1
ATOM 1514 O O . SER A 1 193 ? 2.746 -10.011 -22.830 1.00 88.25 193 SER A O 1
ATOM 1516 N N . ASN A 1 194 ? 0.929 -11.111 -22.113 1.00 78.12 194 ASN A N 1
ATOM 1517 C CA . ASN A 1 194 ? -0.056 -10.354 -22.868 1.00 78.12 194 ASN A CA 1
ATOM 1518 C C . ASN A 1 194 ? -0.922 -9.530 -21.896 1.00 78.12 194 ASN A C 1
ATOM 1520 O O . ASN A 1 194 ? -2.016 -9.996 -21.548 1.00 78.12 194 ASN A O 1
ATOM 1524 N N . PRO A 1 195 ? -0.418 -8.367 -21.441 1.00 65.50 195 PRO A N 1
ATOM 1525 C CA . PRO A 1 195 ? -1.138 -7.464 -20.545 1.00 65.50 195 PRO A CA 1
ATOM 1526 C C . PRO A 1 195 ? -2.458 -6.954 -21.142 1.00 65.50 195 PRO A C 1
ATOM 1528 O O . PRO A 1 195 ? -2.579 -6.872 -22.389 1.00 65.50 195 PRO A O 1
#